Protein 4YBG (pdb70)

Radius of gyration: 17.8 Å; Cα contacts (8 Å, |Δi|>4): 404; chains: 1; bounding box: 47×37×44 Å

Organism: Drosophila melanogaster (NCBI:txid7227)

GO terms:
  GO:0005634 nucleus (C, IDA)
  GO:0045892 negative regulation of DNA-templated transcription (P, IDA)
  GO:0030718 germ-line stem cell population maintenance (P, IMP)
  GO:0007283 spermatogenesis (P, IMP)
  GO:0043186 P granule (C, IDA)
  GO:0005737 cytoplasm (C, IDA)
  GO:0007010 cytoskeleton organization (P, TAS)
  GO:0008298 intracellular mRNA localization (P, TAS)
  GO:0009950 dorsal/ventral axis specification (P, IMP)
  GO:0016325 oocyte microtubule cytoskeleton organization (P, IMP)
  GO:0141006 transposable element silencing by piRNA-mediated heterochromatin formation (P, IMP)
  GO:0051663 oocyte nucleus localization involved in oocyte dorsal/ventral axis specification (P, IMP)
  GO:0046843 dorsal appendage formation (P, IMP)
  GO:0048477 oogenesis (P, IMP)
  GO:0048600 oocyte fate commitment (P, IMP)
  GO:0007314 oocyte anterior/posterior axis specification (P, IMP)
  GO:0007317 regulation of pole plasm oskar mRNA localization (P, IMP)
  GO:0000122 negative regulation of transcription by RNA polymerase II (P, IMP)
  GO:0008104 intracellular protein localization (P, IMP)
  GO:0008298 intracellular mRNA localization (P, IMP)

Structure (mmCIF, N/CA/C/O backbone):
data_4YBG
#
_entry.id   4YBG
#
_cell.length_a   71.892
_cell.length_b   71.892
_cell.length_c   88.389
_cell.angle_alpha   90.00
_cell.angle_beta   90.00
_cell.angle_gamma   90.00
#
_symmetry.space_group_name_H-M   'P 43 21 2'
#
loop_
_entity.id
_entity.type
_entity.pdbx_description
1 polymer 'Protein maelstrom'
2 non-polymer 'ZINC ION'
3 non-polymer 'ACETATE ION'
4 non-polymer 1,2-ETHANEDIOL
5 water water
#
loop_
_atom_site.group_PDB
_atom_site.id
_atom_site.type_symbol
_atom_site.label_atom_id
_atom_site.label_alt_id
_atom_site.label_comp_id
_atom_site.label_asym_id
_atom_site.label_entity_id
_atom_site.label_seq_id
_atom_site.pdbx_PDB_ins_code
_atom_site.Cartn_x
_atom_site.Cartn_y
_atom_site.Cartn_z
_atom_site.occupancy
_atom_site.B_iso_or_equiv
_atom_site.auth_seq_id
_atom_site.auth_comp_id
_atom_site.auth_asym_id
_atom_site.auth_atom_id
_atom_site.pdbx_PDB_model_num
ATOM 1 N N . SER A 1 6 ? 26.227 40.115 20.039 1.00 44.00 84 SER A N 1
ATOM 2 C CA . SER A 1 6 ? 25.517 40.725 21.158 1.00 43.30 84 SER A CA 1
ATOM 3 C C . SER A 1 6 ? 24.238 39.942 21.395 1.00 40.95 84 SER A C 1
ATOM 4 O O . SER A 1 6 ? 23.839 39.128 20.552 1.00 34.69 84 SER A O 1
ATOM 7 N N . LEU A 1 7 ? 23.594 40.181 22.532 1.00 44.11 85 LEU A N 1
ATOM 8 C CA . LEU A 1 7 ? 22.313 39.523 22.805 1.00 42.43 85 LEU A CA 1
ATOM 9 C C . LEU A 1 7 ? 21.223 40.067 21.887 1.00 37.77 85 LEU A C 1
ATOM 10 O O . LEU A 1 7 ? 20.391 39.309 21.400 1.00 34.87 85 LEU A O 1
ATOM 15 N N . MET A 1 8 ? 21.225 41.373 21.628 1.00 40.42 86 MET A N 1
ATOM 16 C CA . MET A 1 8 ? 20.256 41.932 20.694 1.00 39.76 86 MET A CA 1
ATOM 17 C C . MET A 1 8 ? 20.369 41.279 19.326 1.00 36.70 86 MET A C 1
ATOM 18 O O . MET A 1 8 ? 19.376 40.959 18.672 1.00 33.98 86 MET A O 1
ATOM 23 N N . ASP A 1 9 ? 21.610 41.092 18.910 1.00 37.32 87 ASP A N 1
ATOM 24 C CA . ASP A 1 9 ? 21.943 40.480 17.636 1.00 37.23 87 ASP A CA 1
ATOM 25 C C . ASP A 1 9 ? 21.455 39.021 17.596 1.00 30.45 87 ASP A C 1
ATOM 26 O O . ASP A 1 9 ? 20.777 38.595 16.632 1.00 27.82 87 ASP A O 1
ATOM 31 N N . MET A 1 10 ? 21.792 38.274 18.650 1.00 25.51 88 MET A N 1
ATOM 32 C CA . MET A 1 10 ? 21.299 36.894 18.808 1.00 22.77 88 MET A CA 1
ATOM 33 C C . MET A 1 10 ? 19.799 36.838 18.652 1.00 23.09 88 MET A C 1
ATOM 34 O O . MET A 1 10 ? 19.264 36.009 17.916 1.00 21.20 88 MET A O 1
ATOM 39 N N . LYS A 1 11 ? 19.110 37.735 19.351 1.00 24.34 89 LYS A N 1
ATOM 40 C CA . LYS A 1 11 ? 17.650 37.728 19.286 1.00 24.32 89 LYS A CA 1
ATOM 41 C C . LYS A 1 11 ? 17.110 37.976 17.874 1.00 27.18 89 LYS A C 1
ATOM 42 O O . LYS A 1 11 ? 16.208 37.259 17.408 1.00 23.74 89 LYS A O 1
ATOM 48 N N . ARG A 1 12 ? 17.639 38.990 17.190 1.00 28.02 90 ARG A N 1
ATOM 49 C CA . ARG A 1 12 ? 17.233 39.273 15.827 1.00 29.15 90 ARG A CA 1
ATOM 50 C C . ARG A 1 12 ? 17.543 38.074 14.903 1.00 25.72 90 ARG A C 1
ATOM 51 O O . ARG A 1 12 ? 16.835 37.805 13.953 1.00 27.99 90 ARG A O 1
ATOM 59 N N . THR A 1 13 ? 18.624 37.361 15.196 1.00 24.43 91 THR A N 1
ATOM 60 C CA . THR A 1 13 ? 19.043 36.229 14.362 1.00 23.68 91 THR A CA 1
ATOM 61 C C . THR A 1 13 ? 18.094 35.062 14.534 1.00 22.78 91 THR A C 1
ATOM 62 O O . THR A 1 13 ? 17.765 34.393 13.557 1.00 25.07 91 THR A O 1
ATOM 66 N N . ILE A 1 14 ? 17.668 34.824 15.772 1.00 20.40 92 ILE A N 1
ATOM 67 C CA . ILE A 1 14 ? 16.697 33.762 16.044 1.00 20.44 92 ILE A CA 1
ATOM 68 C C . ILE A 1 14 ? 15.396 34.089 15.310 1.00 25.42 92 ILE A C 1
ATOM 69 O O . ILE A 1 14 ? 14.780 33.202 14.680 1.00 24.83 92 ILE A O 1
ATOM 74 N N . GLU A 1 15 ? 14.969 35.351 15.366 1.00 22.00 93 GLU A N 1
ATOM 75 C CA . GLU A 1 15 ? 13.709 35.72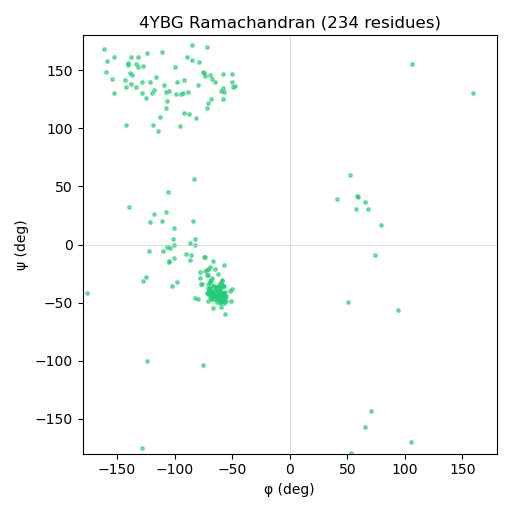4 14.725 1.00 23.40 93 GLU A CA 1
ATOM 76 C C . GLU A 1 15 ? 13.814 35.477 13.230 1.00 27.18 93 GLU A C 1
ATOM 77 O O . GLU A 1 15 ? 12.861 35.005 12.609 1.00 28.14 93 GLU A O 1
ATOM 83 N N . ARG A 1 16 ? 14.967 35.806 12.650 1.00 24.92 94 ARG A N 1
ATOM 84 C CA . ARG A 1 16 ? 15.166 35.660 11.208 1.00 26.70 94 ARG A CA 1
ATOM 85 C C . ARG A 1 16 ? 15.195 34.165 10.795 1.00 27.20 94 ARG A C 1
ATOM 86 O O . ARG A 1 16 ? 14.642 33.787 9.761 1.00 29.13 94 ARG A O 1
ATOM 94 N N . LEU A 1 17 ? 15.836 33.337 11.613 1.00 25.64 95 LEU A N 1
ATOM 95 C CA . LEU A 1 17 ? 15.874 31.881 11.393 1.00 26.11 95 LEU A CA 1
ATOM 96 C C . LEU A 1 17 ? 14.465 31.294 11.324 1.00 27.16 95 LEU A C 1
ATOM 97 O O . LEU A 1 17 ? 14.138 30.507 10.419 1.00 28.16 95 LEU A O 1
ATOM 102 N N . VAL A 1 18 ? 13.634 31.656 12.293 1.00 23.73 96 VAL A N 1
ATOM 103 C CA . VAL A 1 18 ? 12.306 31.094 12.357 1.00 22.70 96 VAL A CA 1
ATOM 104 C C . VAL A 1 18 ? 11.480 31.615 11.165 1.00 26.32 96 VAL A C 1
ATOM 105 O O . VAL A 1 18 ? 10.725 30.855 10.531 1.00 28.00 96 VAL A O 1
ATOM 109 N N . LEU A 1 19 ? 11.635 32.892 10.842 1.00 26.68 97 LEU A N 1
ATOM 110 C CA . LEU A 1 19 ? 10.848 33.494 9.763 1.00 33.01 97 LEU A CA 1
ATOM 111 C C . LEU A 1 19 ? 11.264 32.946 8.398 1.00 35.16 97 LEU A C 1
ATOM 112 O O . LEU A 1 19 ? 10.440 32.833 7.479 1.00 37.61 97 LEU A O 1
ATOM 117 N N . ASN A 1 20 ? 12.534 32.600 8.253 1.00 34.89 98 ASN A N 1
ATOM 118 C CA . ASN A 1 20 ? 13.000 31.965 7.024 1.00 37.37 98 ASN A CA 1
ATOM 119 C C . ASN A 1 20 ? 12.201 30.680 6.813 1.00 35.24 98 ASN A C 1
ATOM 120 O O . ASN A 1 20 ? 11.700 30.405 5.721 1.00 35.68 98 ASN A O 1
ATOM 125 N N . ALA A 1 21 ? 12.070 29.915 7.884 1.00 32.96 99 ALA A N 1
ATOM 126 C CA . ALA A 1 21 ? 11.387 28.633 7.812 1.00 32.17 99 ALA A CA 1
ATOM 127 C C . ALA A 1 21 ? 9.910 28.813 7.466 1.00 31.94 99 ALA A C 1
ATOM 128 O O . ALA A 1 21 ? 9.370 28.109 6.599 1.00 32.86 99 ALA A O 1
ATOM 130 N N . LYS A 1 22 ? 9.264 29.770 8.131 1.00 31.23 100 LYS A N 1
ATOM 131 C CA . LYS A 1 22 ? 7.844 30.024 7.928 1.00 33.59 100 LYS A CA 1
ATOM 132 C C . LYS A 1 22 ? 7.559 30.421 6.485 1.00 33.85 100 LYS A C 1
ATOM 133 O O . LYS A 1 22 ? 6.578 29.992 5.898 1.00 33.52 100 LYS A O 1
ATOM 139 N N . MET A 1 23 ? 8.440 31.236 5.923 1.00 35.36 101 MET A N 1
ATOM 140 C CA . MET A 1 23 ? 8.255 31.763 4.584 1.00 36.35 101 MET A CA 1
ATOM 141 C C . MET A 1 23 ? 8.459 30.707 3.499 1.00 36.69 101 MET A C 1
ATOM 142 O O . MET A 1 23 ? 7.886 30.797 2.400 1.00 38.78 101 MET A O 1
ATOM 147 N N . SER A 1 24 ? 9.255 29.697 3.833 1.00 38.62 102 SER A N 1
ATOM 148 C CA . SER A 1 24 ? 9.472 28.563 2.948 1.00 43.20 102 SER A CA 1
ATOM 149 C C . SER A 1 24 ? 8.393 27.500 3.146 1.00 41.69 102 SER A C 1
ATOM 150 O O . SER A 1 24 ? 8.429 26.462 2.495 1.00 41.56 102 SER A O 1
ATOM 153 N N . HIS A 1 25 ? 7.447 27.777 4.046 1.00 40.02 103 HIS A N 1
ATOM 154 C CA . HIS A 1 25 ? 6.354 26.852 4.398 1.00 41.72 103 HIS A CA 1
ATOM 155 C C . HIS A 1 25 ? 6.888 25.542 4.923 1.00 45.21 103 HIS A C 1
ATOM 156 O O . HIS A 1 25 ? 6.377 24.461 4.594 1.00 49.33 103 HIS A O 1
ATOM 163 N N . ASP A 1 26 ? 7.923 25.647 5.738 1.00 44.33 104 ASP A N 1
ATOM 164 C CA . ASP A 1 26 ? 8.555 24.465 6.286 1.00 45.88 104 ASP A CA 1
ATOM 165 C C . ASP A 1 26 ? 8.936 24.675 7.747 1.00 40.77 104 ASP A C 1
ATOM 166 O O . ASP A 1 26 ? 9.928 24.122 8.210 1.00 39.35 104 ASP A O 1
ATOM 171 N N . LEU A 1 27 ? 8.137 25.465 8.461 1.00 37.19 105 LEU A N 1
ATOM 172 C CA . LEU A 1 27 ? 8.357 25.710 9.884 1.00 34.07 105 LEU A CA 1
ATOM 173 C C . LEU A 1 27 ? 8.390 24.415 10.689 1.00 31.28 105 LEU A C 1
ATOM 174 O O . LEU A 1 27 ? 9.208 24.268 11.611 1.00 30.14 105 LEU A O 1
ATOM 179 N N . GLU A 1 28 ? 7.496 23.478 10.370 1.00 32.02 106 GLU A N 1
ATOM 180 C CA . GLU A 1 28 ? 7.474 22.240 11.149 1.00 32.66 106 GLU A CA 1
ATOM 181 C C . GLU A 1 28 ? 8.721 21.388 10.901 1.00 31.47 106 GLU A C 1
ATOM 182 O O . GLU A 1 28 ? 9.060 20.512 11.718 1.00 29.82 106 GLU A O 1
ATOM 188 N N . ASN A 1 29 ? 9.421 21.641 9.795 1.00 31.92 107 ASN A N 1
ATOM 189 C CA . ASN A 1 29 ? 10.632 20.875 9.537 1.00 33.12 107 ASN A CA 1
ATOM 190 C C . ASN A 1 29 ? 11.933 21.586 9.882 1.00 30.80 107 ASN A C 1
ATOM 191 O O . ASN A 1 29 ? 13.009 21.005 9.732 1.00 31.39 107 ASN A O 1
ATOM 196 N N . ALA A 1 30 ? 11.844 22.815 10.375 1.00 28.55 108 ALA A N 1
ATOM 197 C CA . ALA A 1 30 ? 13.039 23.502 10.848 1.00 27.77 108 ALA A CA 1
ATOM 198 C C . ALA A 1 30 ? 13.688 22.706 11.973 1.00 25.31 108 ALA A C 1
ATOM 199 O O . ALA A 1 30 ? 13.024 22.267 12.917 1.00 25.13 108 ALA A O 1
ATOM 201 N N . LYS A 1 31 ? 14.996 22.512 11.878 1.00 25.50 109 LYS A N 1
ATOM 202 C CA . LYS A 1 31 ? 15.675 21.680 12.848 1.00 25.25 109 LYS A CA 1
ATOM 203 C C . LYS A 1 31 ? 16.545 22.547 13.748 1.00 22.27 109 LYS A C 1
ATOM 204 O O . LYS A 1 31 ? 17.211 23.497 13.295 1.00 25.18 109 LYS A O 1
ATOM 210 N N . PHE A 1 32 ? 16.496 22.243 15.031 1.00 18.41 110 PHE A N 1
ATOM 211 C CA . PHE A 1 32 ? 17.204 23.030 16.023 1.00 19.13 110 PHE A CA 1
ATOM 212 C C . PHE A 1 32 ? 18.013 22.078 16.846 1.00 20.27 110 PHE A C 1
ATOM 213 O O . PHE A 1 32 ? 17.562 20.969 17.173 1.00 20.89 110 PHE A O 1
ATOM 221 N N . VAL A 1 33 ? 19.226 22.491 17.172 1.00 16.90 111 VAL A N 1
ATOM 222 C CA . VAL A 1 33 ? 20.040 21.651 18.049 1.00 16.07 111 VAL A CA 1
ATOM 223 C C . VAL A 1 33 ? 20.113 22.261 19.435 1.00 16.59 111 VAL A C 1
ATOM 224 O O . VAL A 1 33 ? 20.523 23.402 19.589 1.00 17.87 111 VAL A O 1
ATOM 228 N N . PHE A 1 34 ? 19.710 21.473 20.434 1.00 14.73 112 PHE A N 1
ATOM 229 C CA . PHE A 1 34 ? 19.702 21.862 21.863 1.00 14.45 112 PHE A CA 1
ATOM 230 C C . PHE A 1 34 ? 20.971 21.281 22.458 1.00 17.18 112 PHE A C 1
ATOM 231 O O . PHE A 1 34 ? 21.291 20.141 22.137 1.00 17.96 112 PHE A O 1
ATOM 239 N N . VAL A 1 35 ? 21.652 22.020 23.327 1.00 15.40 113 VAL A N 1
ATOM 240 C CA . VAL A 1 35 ? 22.831 21.458 24.009 1.00 14.01 113 VAL A CA 1
ATOM 241 C C . VAL A 1 35 ? 22.735 21.733 25.504 1.00 14.81 113 VAL A C 1
ATOM 242 O O . VAL A 1 35 ? 22.116 22.703 25.975 1.00 15.91 113 VAL A O 1
ATOM 246 N N . ALA A 1 36 ? 23.371 20.856 26.286 1.00 14.98 114 ALA A N 1
ATOM 247 C CA . ALA A 1 36 ? 23.432 21.032 27.749 1.00 14.61 114 ALA A CA 1
ATOM 248 C C . ALA A 1 36 ? 24.801 20.582 28.209 1.00 14.94 114 ALA A C 1
ATOM 249 O O . ALA A 1 36 ? 25.290 19.571 27.721 1.00 15.77 114 ALA A O 1
ATOM 251 N N . PHE A 1 37 ? 25.443 21.356 29.092 1.00 14.84 115 PHE A N 1
ATOM 252 C CA . PHE A 1 37 ? 26.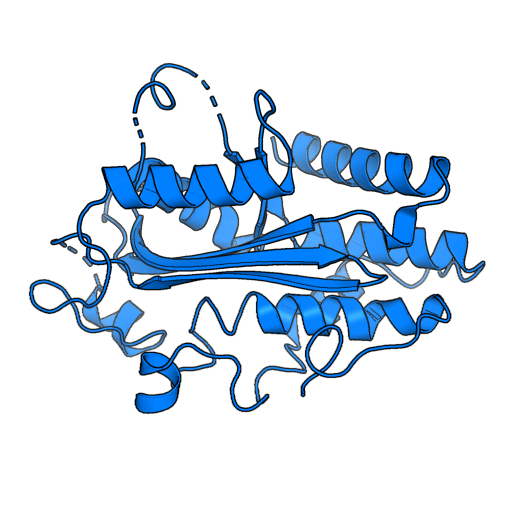665 20.934 29.801 1.00 14.28 115 PHE A CA 1
ATOM 253 C C . PHE A 1 37 ? 26.388 20.858 31.279 1.00 16.11 115 PHE A C 1
ATOM 254 O O . PHE A 1 37 ? 25.602 21.649 31.830 1.00 15.87 115 PHE A O 1
ATOM 262 N N . ASN A 1 38 ? 27.023 19.867 31.925 1.00 14.11 116 ASN A N 1
ATOM 263 C CA . ASN A 1 38 ? 27.275 19.952 33.362 1.00 13.38 116 ASN A CA 1
ATOM 264 C C . ASN A 1 38 ? 28.702 20.393 33.580 1.00 15.71 116 ASN A C 1
ATOM 265 O O . ASN A 1 38 ? 29.555 20.133 32.724 1.00 16.24 116 ASN A O 1
ATOM 270 N N . TYR A 1 39 ? 28.978 21.055 34.701 1.00 15.92 117 TYR A N 1
ATOM 271 C CA . TYR A 1 39 ? 30.374 21.404 35.011 1.00 17.02 117 TYR A CA 1
ATOM 272 C C . TYR A 1 39 ? 30.714 20.917 36.419 1.00 19.59 117 TYR A C 1
ATOM 273 O O . TYR A 1 39 ? 29.819 20.751 37.261 1.00 19.21 117 TYR A O 1
ATOM 282 N N . PHE A 1 40 ? 31.999 20.654 36.679 1.00 18.63 118 PHE A N 1
ATOM 283 C CA . PHE A 1 40 ? 32.403 20.266 38.020 1.00 20.23 118 PHE A CA 1
ATOM 284 C C . PHE A 1 40 ? 32.586 21.471 38.926 1.00 23.10 118 PHE A C 1
ATOM 285 O O . PHE A 1 40 ? 32.161 21.481 40.081 1.00 25.56 118 PHE A O 1
ATOM 293 N N . THR A 1 41 ? 33.267 22.474 38.399 1.00 22.03 119 THR A N 1
ATOM 294 C CA . THR A 1 41 ? 33.538 23.661 39.189 1.00 24.02 119 THR A CA 1
ATOM 295 C C . THR A 1 41 ? 33.888 24.785 38.233 1.00 24.49 119 THR A C 1
ATOM 296 O O . THR A 1 41 ? 34.039 24.570 37.027 1.00 23.90 119 THR A O 1
ATOM 300 N N . LYS A 1 42 ? 33.930 25.990 38.765 1.00 31.90 120 LYS A N 1
ATOM 301 C CA . LYS A 1 42 ? 34.276 27.170 37.999 1.00 37.47 120 LYS A CA 1
ATOM 302 C C . LYS A 1 42 ? 35.518 27.775 38.630 1.00 41.48 120 LYS A C 1
ATOM 303 O O . LYS A 1 42 ? 35.561 27.931 39.842 1.00 43.35 120 LYS A O 1
ATOM 309 N N . ALA A 1 43 ? 36.540 28.084 37.830 1.00 43.84 121 ALA A N 1
ATOM 310 C CA . ALA A 1 43 ? 37.705 28.828 38.323 1.00 47.07 121 ALA A CA 1
ATOM 311 C C . ALA A 1 43 ? 37.267 30.096 39.072 1.00 50.81 121 ALA A C 1
ATOM 312 O O . ALA A 1 43 ? 36.323 30.781 38.672 1.00 50.50 121 ALA A O 1
ATOM 314 N N . LEU A 1 44 ? 37.952 30.394 40.171 1.00 53.94 122 LEU A N 1
ATOM 315 C CA . LEU A 1 44 ? 37.541 31.472 41.061 1.00 58.12 122 LEU A CA 1
ATOM 316 C C . LEU A 1 44 ? 37.558 32.837 40.371 1.00 61.48 122 LEU A C 1
ATOM 317 O O . LEU A 1 44 ? 36.596 33.601 40.465 1.00 62.12 122 LEU A O 1
ATOM 319 N N . THR A 1 45 ? 38.644 33.118 39.655 1.00 63.95 123 THR A N 1
ATOM 320 C CA . THR A 1 45 ? 38.883 34.451 39.104 1.00 68.67 123 THR A CA 1
ATOM 321 C C . THR A 1 45 ? 38.636 34.573 37.594 1.00 67.33 123 THR A C 1
ATOM 322 O O . THR A 1 45 ? 38.556 35.686 37.069 1.00 69.71 123 THR A O 1
ATOM 326 N N . THR A 1 46 ? 38.523 33.443 36.896 1.00 61.94 124 THR A N 1
ATOM 327 C CA . THR A 1 46 ? 38.429 33.467 35.436 1.00 57.87 124 THR A CA 1
ATOM 328 C C . THR A 1 46 ? 37.173 32.762 34.935 1.00 53.23 124 THR A C 1
ATOM 329 O O . THR A 1 46 ? 36.523 32.023 35.680 1.00 52.63 124 THR A O 1
ATOM 333 N N . ASP A 1 47 ? 36.836 32.992 33.670 1.00 49.40 125 ASP A N 1
ATOM 334 C CA . ASP A 1 47 ? 35.633 32.406 33.085 1.00 47.14 125 ASP A CA 1
ATOM 335 C C . ASP A 1 47 ? 35.866 30.981 32.595 1.00 43.33 125 ASP A C 1
ATOM 336 O O . ASP A 1 47 ? 35.641 30.665 31.411 1.00 42.03 125 ASP A O 1
ATOM 341 N N . VAL A 1 48 ? 36.319 30.123 33.505 1.00 40.81 126 VAL A N 1
ATOM 342 C CA . VAL A 1 48 ? 36.679 28.770 33.136 1.00 35.45 126 VAL A CA 1
ATOM 343 C C . VAL A 1 48 ? 35.790 27.803 33.899 1.00 30.46 126 VAL A C 1
ATOM 344 O O . VAL A 1 48 ? 35.975 27.593 35.095 1.00 30.73 126 VAL A O 1
ATOM 348 N N . TYR A 1 49 ? 34.801 27.262 33.204 1.00 27.97 127 TYR A N 1
ATOM 349 C CA . TYR A 1 49 ? 33.987 26.191 33.745 1.00 25.98 127 TYR A CA 1
ATOM 350 C C . TYR A 1 49 ? 34.596 24.850 33.318 1.00 28.89 127 TYR A C 1
ATOM 351 O O . TYR A 1 49 ? 34.878 24.643 32.126 1.00 33.19 127 TYR A O 1
ATOM 360 N N . VAL A 1 50 ? 34.796 23.937 34.274 1.00 25.32 128 VAL A N 1
ATOM 361 C CA . VAL A 1 50 ? 35.388 22.635 33.970 1.00 24.99 128 VAL A CA 1
ATOM 362 C C . VAL A 1 50 ? 34.284 21.630 33.664 1.00 20.85 128 VAL A C 1
ATOM 363 O O . VAL A 1 50 ? 33.491 21.323 34.554 1.00 22.60 128 VAL A O 1
ATOM 367 N N . PRO A 1 51 ? 34.193 21.149 32.408 1.00 19.33 129 PRO A N 1
ATOM 368 C CA . PRO A 1 51 ? 33.074 20.303 31.971 1.00 19.28 129 PRO A CA 1
ATOM 369 C C . PRO A 1 51 ? 33.053 18.907 32.580 1.00 20.18 129 PRO A C 1
ATOM 370 O O . PRO A 1 51 ? 34.085 18.280 32.801 1.00 21.49 129 PRO A O 1
ATOM 374 N N . ALA A 1 52 ? 31.832 18.422 32.809 1.00 17.55 130 ALA A N 1
ATOM 375 C CA . ALA A 1 52 ? 31.568 17.121 33.426 1.00 16.43 130 ALA A CA 1
ATOM 376 C C . ALA A 1 52 ? 30.672 16.216 32.602 1.00 16.27 130 ALA A C 1
ATOM 377 O O . ALA A 1 52 ? 30.703 14.990 32.748 1.00 18.86 130 ALA A O 1
ATOM 379 N N . GLU A 1 53 ? 29.798 16.811 31.788 1.00 16.22 131 GLU A N 1
ATOM 380 C CA . GLU A 1 53 ? 28.827 16.027 31.037 1.00 15.03 131 GLU A CA 1
ATOM 381 C C . GLU A 1 53 ? 28.336 16.862 29.878 1.00 15.02 131 GLU A C 1
ATOM 382 O O . GLU A 1 53 ? 28.275 18.081 30.029 1.00 15.99 131 GLU A O 1
ATOM 388 N N . PHE A 1 54 ? 27.994 16.232 28.757 1.00 14.95 132 PHE A N 1
ATOM 389 C CA . PHE A 1 54 ? 27.458 17.002 27.623 1.00 15.21 132 PHE A CA 1
ATOM 390 C C . PHE A 1 54 ? 26.377 16.205 26.929 1.00 15.71 132 PHE A C 1
ATOM 391 O O . PHE A 1 54 ? 26.521 14.992 26.747 1.00 16.73 132 PHE A O 1
ATOM 399 N N . ALA A 1 55 ? 25.310 16.875 26.493 1.00 13.93 133 ALA A N 1
ATOM 400 C CA . ALA A 1 55 ? 24.414 16.219 25.545 1.00 14.62 133 ALA A CA 1
ATOM 401 C C . ALA A 1 55 ? 23.968 17.218 24.535 1.00 15.20 133 ALA A C 1
ATOM 402 O O . ALA A 1 55 ? 23.956 18.422 24.810 1.00 15.94 133 ALA A O 1
ATOM 404 N N . ALA A 1 56 ? 23.575 16.707 23.376 1.00 15.36 134 ALA A N 1
ATOM 405 C CA . ALA A 1 56 ? 22.967 17.517 22.297 1.00 16.10 134 ALA A CA 1
ATOM 406 C C . ALA A 1 56 ? 21.830 16.737 21.712 1.00 18.67 134 ALA A C 1
ATOM 407 O O . ALA A 1 56 ? 21.863 15.514 21.697 1.00 18.99 134 ALA A O 1
ATOM 409 N N . CYS A 1 57 ? 20.792 17.415 21.248 1.00 16.58 135 CYS A N 1
ATOM 410 C CA . CYS A 1 57 ? 19.828 16.685 20.422 1.00 17.67 135 CYS A CA 1
ATOM 411 C C . CYS A 1 57 ? 19.373 17.567 19.277 1.00 19.19 135 CYS A C 1
ATOM 412 O O . CYS A 1 57 ? 19.392 18.815 19.378 1.00 19.11 135 CYS A O 1
ATOM 415 N N . GLU A 1 58 ? 18.946 16.930 18.193 1.00 17.89 136 GLU A N 1
ATOM 416 C CA . GLU A 1 58 ? 18.379 17.662 17.071 1.00 17.98 136 GLU A CA 1
ATOM 417 C C . GLU A 1 58 ? 16.877 17.460 17.089 1.00 19.64 136 GLU A C 1
ATOM 418 O O . GLU A 1 58 ? 16.412 16.339 17.207 1.00 21.60 136 GLU A O 1
ATOM 424 N N . TYR A 1 59 ? 16.147 18.560 16.958 1.00 18.94 137 TYR A N 1
ATOM 425 C CA . TYR A 1 59 ? 14.697 18.599 17.173 1.00 18.22 137 TYR A CA 1
ATOM 426 C C . TYR A 1 59 ? 13.993 19.349 16.046 1.00 18.64 137 TYR A C 1
ATOM 427 O O . TYR A 1 59 ? 14.420 20.415 15.599 1.00 22.29 137 TYR A O 1
ATOM 436 N N . SER A 1 60 ? 12.887 18.772 15.581 1.00 17.05 138 SER A N 1
ATOM 437 C CA . SER A 1 60 ? 11.955 19.547 14.782 1.00 19.42 138 SER A CA 1
ATOM 438 C C . SER A 1 60 ? 10.531 19.289 15.297 1.00 22.35 138 SER A C 1
ATOM 439 O O . SER A 1 60 ? 10.248 18.262 15.928 1.00 23.43 138 SER A O 1
ATOM 442 N N . LEU A 1 61 ? 9.641 20.243 15.067 1.00 21.66 139 LEU A N 1
ATOM 443 C CA . LEU A 1 61 ? 8.233 20.059 15.456 1.00 21.18 139 LEU A CA 1
ATOM 444 C C . LEU A 1 61 ? 7.641 18.810 14.776 1.00 24.83 139 LEU A C 1
ATOM 445 O O . LEU A 1 61 ? 6.896 18.067 15.399 1.00 24.33 139 LEU A O 1
ATOM 450 N N . LYS A 1 62 ? 7.957 18.601 13.501 1.00 26.44 140 LYS A N 1
ATOM 451 C CA . LYS A 1 62 ? 7.377 17.469 12.782 1.00 28.51 140 LYS A CA 1
ATOM 452 C C . LYS A 1 62 ? 7.878 16.111 13.249 1.00 28.58 140 LYS A C 1
ATOM 453 O O . LYS A 1 62 ? 7.091 15.165 13.406 1.00 28.78 140 LYS A O 1
ATOM 459 N N . GLU A 1 63 ? 9.191 15.993 13.438 1.00 26.90 141 GLU A N 1
ATOM 460 C CA . GLU A 1 63 ? 9.787 14.703 13.766 1.00 28.77 141 GLU A CA 1
ATOM 461 C C . GLU A 1 63 ? 10.092 14.526 15.246 1.00 27.97 141 GLU A C 1
ATOM 462 O O . GLU A 1 63 ? 10.427 13.419 15.686 1.00 29.96 141 GLU A O 1
ATOM 468 N N . GLY A 1 64 ? 10.027 15.601 16.024 1.00 24.70 142 GLY A N 1
ATOM 469 C CA . GLY A 1 64 ? 10.425 15.513 17.422 1.00 22.48 142 GLY A CA 1
ATOM 470 C C . GLY A 1 64 ? 11.938 15.352 17.525 1.00 21.07 142 GLY A C 1
ATOM 471 O O . GLY A 1 64 ? 12.676 15.893 16.703 1.00 21.47 142 GLY A O 1
ATOM 472 N N . ILE A 1 65 ? 12.400 14.558 18.486 1.00 20.81 143 ILE A N 1
ATOM 473 C CA . ILE A 1 65 ? 13.829 14.281 18.620 1.00 19.90 143 ILE A CA 1
ATOM 474 C C . ILE A 1 65 ? 14.285 13.388 17.465 1.00 23.12 143 ILE A C 1
ATOM 475 O O . ILE A 1 65 ? 13.757 12.286 17.289 1.00 24.65 143 ILE A O 1
ATOM 480 N N . ARG A 1 66 ? 15.254 13.857 16.681 1.00 21.91 144 ARG A N 1
ATOM 481 C CA . ARG A 1 66 ? 15.769 13.108 15.532 1.00 23.37 144 ARG A CA 1
ATOM 482 C C . ARG A 1 66 ? 17.052 12.359 15.887 1.00 23.01 144 ARG A C 1
ATOM 483 O O . ARG A 1 66 ? 17.337 11.325 15.342 1.00 23.98 144 ARG A O 1
ATOM 491 N N . SER A 1 67 ? 17.844 12.929 16.781 1.00 22.24 145 SER A N 1
ATOM 492 C CA . SER A 1 67 ? 19.074 12.252 17.219 1.00 22.32 145 SER A CA 1
ATOM 493 C C . SER A 1 67 ? 19.496 12.815 18.562 1.00 19.93 145 SER A C 1
ATOM 494 O O . SER A 1 67 ? 19.086 13.915 18.941 1.00 20.93 145 SER A O 1
ATOM 497 N N . ILE A 1 68 ? 20.294 12.039 19.301 1.00 20.09 146 ILE A N 1
ATOM 498 C CA . ILE A 1 68 ? 20.867 12.530 20.571 1.00 21.12 146 ILE A CA 1
ATOM 499 C C . ILE A 1 68 ? 22.313 12.110 20.662 1.00 21.08 146 ILE A C 1
ATOM 500 O O . ILE A 1 68 ? 22.667 10.988 20.329 1.00 25.47 146 ILE A O 1
ATOM 505 N N . TYR A 1 69 ? 23.146 13.040 21.128 1.00 18.86 147 TYR A N 1
ATOM 506 C CA . TYR A 1 69 ? 24.548 12.778 21.403 1.00 19.60 147 TYR A CA 1
ATOM 507 C C . TYR A 1 69 ? 24.751 13.003 22.901 1.00 20.11 147 TYR A C 1
ATOM 508 O O . TYR A 1 69 ? 24.269 13.993 23.463 1.00 20.86 147 TYR A O 1
ATOM 517 N N . SER A 1 70 ? 25.431 12.074 23.572 1.00 20.16 148 SER A N 1
ATOM 518 C CA . SER A 1 70 ? 25.512 12.149 25.022 1.00 18.88 148 SER A CA 1
ATOM 519 C C . SER A 1 70 ? 26.781 11.490 25.546 1.00 19.10 148 SER A C 1
ATOM 520 O O . SER A 1 70 ? 27.094 10.361 25.164 1.00 22.58 148 SER A O 1
ATOM 523 N N . THR A 1 71 ? 27.506 12.196 26.414 1.00 18.33 149 THR A N 1
ATOM 524 C CA . THR A 1 71 ? 28.751 11.653 26.983 1.00 17.97 149 THR A CA 1
ATOM 525 C C . THR A 1 71 ? 29.079 12.273 28.342 1.00 18.04 149 THR A C 1
ATOM 526 O O . THR A 1 71 ? 28.814 13.433 28.574 1.00 20.16 149 THR A O 1
ATOM 530 N N . MET A 1 72 ? 29.609 11.465 29.253 1.00 20.46 150 MET A N 1
ATOM 531 C CA . MET A 1 72 ? 30.261 12.028 30.435 1.00 20.81 150 MET A CA 1
ATOM 532 C C . MET A 1 72 ? 31.655 12.502 30.016 1.00 19.78 150 MET A C 1
ATOM 533 O O . MET A 1 72 ? 32.236 12.047 28.990 1.00 21.42 150 MET A O 1
ATOM 538 N N . ILE A 1 73 ? 32.200 13.434 30.792 1.00 18.33 151 ILE A N 1
ATOM 539 C CA . ILE A 1 73 ? 33.465 14.062 30.442 1.00 18.61 151 ILE A CA 1
ATOM 540 C C . ILE A 1 73 ? 34.406 13.972 31.632 1.00 20.31 151 ILE A C 1
ATOM 541 O O . ILE A 1 73 ? 34.056 14.349 32.746 1.00 20.48 151 ILE A O 1
ATOM 546 N N . ASP A 1 74 ? 35.629 13.507 31.379 1.00 20.07 152 ASP A N 1
ATOM 547 C CA . ASP A 1 74 ? 36.646 13.410 32.414 1.00 22.29 152 ASP A CA 1
ATOM 548 C C . ASP A 1 74 ? 37.786 14.383 32.088 1.00 23.94 152 ASP A C 1
ATOM 549 O O . ASP A 1 74 ? 38.678 14.049 31.312 1.00 25.44 152 ASP A O 1
ATOM 554 N N . PRO A 1 75 ? 37.777 15.577 32.702 1.00 22.89 153 PRO A N 1
ATOM 555 C CA . PRO A 1 75 ? 38.774 16.609 32.417 1.00 26.68 153 PRO A CA 1
ATOM 556 C C . PRO A 1 75 ? 40.096 16.429 33.165 1.00 31.44 153 PRO A C 1
ATOM 557 O O . PRO A 1 75 ? 40.984 17.255 32.979 1.00 33.34 153 PRO A O 1
ATOM 561 N N . GLY A 1 76 ? 40.211 15.392 33.990 1.00 32.30 154 GLY A N 1
ATOM 562 C CA . GLY A 1 76 ? 41.397 15.187 34.802 1.00 36.30 154 GLY A CA 1
ATOM 563 C C . GLY A 1 76 ? 41.523 16.127 35.992 1.00 41.15 154 GLY A C 1
ATOM 564 O O . GLY A 1 76 ? 42.397 15.914 36.836 1.00 48.69 154 GLY A O 1
ATOM 565 N N . GLN A 1 77 ? 40.672 17.150 36.095 1.00 40.62 155 GLN A N 1
ATOM 566 C CA . GLN A 1 77 ? 40.923 18.253 37.051 1.00 46.65 155 GLN A CA 1
ATOM 567 C C . GLN A 1 77 ? 42.311 18.833 36.860 1.00 49.36 155 GLN A C 1
ATOM 568 O O . GLN A 1 77 ? 43.222 18.508 37.619 1.00 51.23 155 GLN A O 1
ATOM 570 N N . ASP A 1 85 ? 33.947 24.020 46.752 1.00 59.04 163 ASP A N 1
ATOM 571 C CA . ASP A 1 85 ? 33.068 24.467 45.671 1.00 54.69 163 ASP A CA 1
ATOM 572 C C . ASP A 1 85 ? 32.746 23.351 44.696 1.00 49.08 163 ASP A C 1
ATOM 573 O O . ASP A 1 85 ? 31.580 23.135 44.353 1.00 45.73 163 ASP A O 1
ATOM 575 N N . ALA A 1 86 ? 33.776 22.651 44.233 1.00 47.50 164 ALA A N 1
ATOM 576 C CA . ALA A 1 86 ? 33.586 21.571 43.275 1.00 47.04 164 ALA A CA 1
ATOM 577 C C . ALA A 1 86 ? 32.651 20.542 43.884 1.00 46.46 164 ALA A C 1
ATOM 578 O O . ALA A 1 86 ? 31.699 20.071 43.233 1.00 43.38 164 ALA A O 1
ATOM 580 N N . LEU A 1 87 ? 32.896 20.243 45.157 1.00 48.22 165 LEU A N 1
ATOM 581 C CA . LEU A 1 87 ? 32.108 19.257 45.866 1.00 48.62 165 LEU A CA 1
ATOM 582 C C . LEU A 1 87 ? 30.660 19.721 46.051 1.00 47.12 165 LEU A C 1
ATOM 583 O O . LEU A 1 87 ? 29.743 18.937 45.827 1.00 47.14 165 LEU A O 1
ATOM 588 N N . LEU A 1 88 ? 30.458 20.981 46.437 1.00 45.91 166 LEU A N 1
ATOM 589 C CA . LEU A 1 88 ? 29.113 21.500 46.734 1.00 43.25 166 LEU A CA 1
ATOM 590 C C . LEU A 1 88 ? 28.217 21.559 45.487 1.00 36.73 166 LEU A C 1
ATOM 591 O O . LEU A 1 88 ? 27.106 21.014 45.453 1.00 29.89 166 LEU A O 1
ATOM 596 N N . HIS A 1 89 ? 28.690 22.230 44.450 1.00 32.72 167 HIS A N 1
ATOM 597 C CA . HIS A 1 89 ? 27.917 22.277 43.224 1.00 28.37 167 HIS A CA 1
ATOM 598 C C . HIS A 1 89 ? 27.646 20.882 42.689 1.00 27.03 167 HIS A C 1
ATOM 599 O O . HIS A 1 89 ? 26.511 20.515 42.306 1.00 23.01 167 HIS A O 1
ATOM 606 N N . SER A 1 90 ? 28.700 20.080 42.613 1.00 29.50 168 SER A N 1
ATOM 607 C CA . SER A 1 90 ? 28.531 18.759 42.034 1.00 27.44 168 SER A CA 1
ATOM 608 C C . SER A 1 90 ? 27.657 17.890 42.933 1.00 26.19 168 SER A C 1
ATOM 609 O O . SER A 1 90 ? 26.786 17.210 42.428 1.00 26.34 168 SER A O 1
ATOM 612 N N . SER A 1 91 ? 27.828 17.923 44.254 1.00 28.28 169 SER A N 1
ATOM 613 C CA . SER A 1 91 ? 27.067 17.006 45.105 1.00 29.96 169 SER A CA 1
ATOM 614 C C . SER A 1 91 ? 25.585 17.375 45.163 1.00 29.97 169 SER A C 1
ATOM 615 O O . SER A 1 91 ? 24.735 16.519 45.413 1.00 29.59 169 SER A O 1
ATOM 618 N N . THR A 1 92 ? 25.265 18.647 44.951 1.00 26.36 170 THR A N 1
ATOM 619 C CA . THR A 1 92 ? 23.859 19.054 45.036 1.00 25.57 170 THR A CA 1
ATOM 620 C C . THR A 1 92 ? 23.144 18.948 43.684 1.00 27.96 170 THR A C 1
ATOM 621 O O . THR A 1 92 ? 21.912 19.075 43.634 1.00 27.49 170 THR A O 1
ATOM 625 N N . THR A 1 93 ? 23.872 18.680 42.602 1.00 23.62 171 THR A N 1
ATOM 626 C CA . THR A 1 93 ? 23.220 18.623 41.279 1.00 20.02 171 THR A CA 1
ATOM 627 C C . THR A 1 93 ? 23.461 17.286 40.587 1.00 19.88 171 THR A C 1
ATOM 628 O O . THR A 1 93 ? 22.847 16.288 40.943 1.00 24.43 171 THR A O 1
ATOM 632 N N . HIS A 1 94 ? 24.402 17.240 39.657 1.00 20.07 172 HIS A N 1
ATOM 633 C CA . HIS A 1 94 ? 24.618 15.997 38.915 1.00 18.73 172 HIS A CA 1
ATOM 634 C C . HIS A 1 94 ? 25.270 14.847 39.699 1.00 21.69 172 HIS A C 1
ATOM 635 O O . HIS A 1 94 ? 25.112 13.670 39.355 1.00 20.80 172 HIS A O 1
ATOM 642 N N . ASP A 1 95 ? 25.973 15.199 40.778 1.00 21.55 173 ASP A N 1
ATOM 643 C CA . ASP A 1 95 ? 26.767 14.284 41.620 1.00 23.67 173 ASP A CA 1
ATOM 644 C C . ASP A 1 95 ? 27.575 13.234 40.829 1.00 23.11 173 ASP A C 1
ATOM 645 O O . ASP A 1 95 ? 27.709 12.084 41.259 1.00 25.10 173 ASP A O 1
ATOM 650 N N . LEU A 1 96 ? 28.138 13.657 39.698 1.00 22.97 174 LEU A N 1
ATOM 651 C CA . LEU A 1 96 ? 29.166 12.858 39.024 1.00 22.18 174 LEU A CA 1
ATOM 652 C C . LEU A 1 96 ? 30.423 12.822 39.867 1.00 25.21 174 LEU A C 1
ATOM 653 O O . LEU A 1 96 ? 30.757 13.810 40.519 1.00 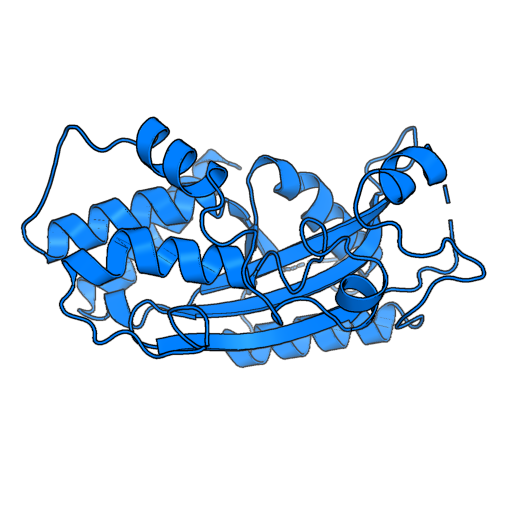26.90 174 LEU A O 1
ATOM 658 N N . PRO A 1 97 ? 31.117 11.665 39.896 1.00 24.86 175 PRO A N 1
ATOM 659 C CA . PRO A 1 97 ? 32.310 11.572 40.737 1.00 27.73 175 PRO A CA 1
ATOM 660 C C . PRO A 1 97 ? 33.393 12.508 40.248 1.00 28.10 175 PRO A C 1
ATOM 661 O O . PRO A 1 97 ? 33.593 12.680 39.042 1.00 26.46 175 PRO A O 1
ATOM 665 N N . LEU A 1 98 ? 34.068 13.137 41.198 1.00 31.95 176 LEU A N 1
ATOM 666 C CA . LEU A 1 98 ? 35.134 14.073 40.885 1.00 36.35 176 LEU A CA 1
ATOM 667 C C . LEU A 1 98 ? 36.409 13.375 40.434 1.00 37.63 176 LEU A C 1
ATOM 668 O O . LEU A 1 98 ? 36.732 12.266 40.887 1.00 38.69 176 LEU A O 1
ATOM 673 N N . PRO A 1 99 ? 37.153 14.038 39.540 1.00 37.05 177 PRO A N 1
ATOM 674 C CA . PRO A 1 99 ? 38.533 13.631 39.257 1.00 40.88 177 PRO A CA 1
ATOM 675 C C . PRO A 1 99 ? 39.293 13.472 40.572 1.00 43.63 177 PRO A C 1
ATOM 676 O O . PRO A 1 99 ? 38.984 14.205 41.512 1.00 46.08 177 PRO A O 1
ATOM 680 N N . PRO A 1 100 ? 40.253 12.535 40.655 1.00 43.18 178 PRO A N 1
ATOM 681 C CA . PRO A 1 100 ? 40.769 11.655 39.603 1.00 42.50 178 PRO A CA 1
ATOM 682 C C . PRO A 1 100 ? 39.948 10.385 39.390 1.00 42.21 178 PRO A C 1
ATOM 683 O O . PRO A 1 100 ? 40.446 9.402 38.828 1.00 43.59 178 PRO A O 1
ATOM 687 N N . ASN A 1 101 ? 38.697 10.406 39.830 1.00 37.82 179 ASN A N 1
ATOM 688 C CA . ASN A 1 101 ? 37.820 9.273 39.647 1.00 36.67 179 ASN A CA 1
ATOM 689 C C . ASN A 1 101 ? 36.605 9.619 38.786 1.00 33.77 179 ASN A C 1
ATOM 690 O O . ASN A 1 101 ? 35.558 8.990 38.911 1.00 35.47 179 ASN A O 1
ATOM 695 N N . ALA A 1 102 ? 36.739 10.610 37.910 1.00 33.02 180 ALA A N 1
ATOM 696 C CA . ALA A 1 102 ? 35.613 10.990 37.050 1.00 28.98 180 ALA A CA 1
ATOM 697 C C . ALA A 1 102 ? 35.389 10.000 35.925 1.00 28.35 180 ALA A C 1
ATOM 698 O O . ALA A 1 102 ? 36.321 9.403 35.378 1.00 30.79 180 ALA A O 1
ATOM 700 N N . LEU A 1 103 ? 34.130 9.869 35.555 1.00 27.91 181 LEU A N 1
ATOM 701 C CA . LEU A 1 103 ? 33.700 9.015 34.474 1.00 28.77 181 LEU A CA 1
ATOM 702 C C . LEU A 1 103 ? 33.820 9.721 33.138 1.00 28.16 181 LEU A C 1
ATOM 703 O O . LEU A 1 103 ? 33.824 10.950 33.064 1.00 26.27 181 LEU A O 1
ATOM 708 N N . GLY A 1 104 ? 33.884 8.941 32.074 1.00 26.22 182 GLY A N 1
ATOM 709 C CA . GLY A 1 104 ? 33.738 9.520 30.766 1.00 24.40 182 GLY A CA 1
ATOM 710 C C . GLY A 1 104 ? 34.966 9.689 29.895 1.00 25.75 182 GLY A C 1
ATOM 711 O O . GLY A 1 104 ? 36.046 9.178 30.177 1.00 26.74 182 GLY A O 1
ATOM 712 N N . GLU A 1 105 ? 34.771 10.419 28.801 1.00 24.46 183 GLU A N 1
ATOM 713 C CA . GLU A 1 105 ? 35.837 10.640 27.827 1.00 25.16 183 GLU A CA 1
ATOM 714 C C . GLU A 1 105 ? 36.926 11.528 28.432 1.00 23.92 183 GLU A C 1
ATOM 715 O O . GLU A 1 105 ? 36.618 12.635 28.884 1.00 23.65 183 GLU A O 1
ATOM 721 N N . LYS A 1 106 ? 38.183 11.071 28.416 1.00 24.44 184 LYS A N 1
ATOM 722 C CA . LYS A 1 106 ? 39.250 11.897 28.980 1.00 24.21 184 LYS A CA 1
ATOM 723 C C . LYS A 1 106 ? 40.105 12.570 27.893 1.00 24.59 184 LYS A C 1
ATOM 724 O O . LYS A 1 106 ? 40.999 13.338 28.210 1.00 26.75 184 LYS A O 1
ATOM 730 N N . ASN A 1 107 ? 39.836 12.303 26.612 1.00 25.15 185 ASN A N 1
ATOM 731 C CA . ASN A 1 107 ? 40.601 12.944 25.539 1.00 25.49 185 ASN A CA 1
ATOM 732 C C . ASN A 1 107 ? 39.817 14.152 25.088 1.00 25.58 185 ASN A C 1
ATOM 733 O O . ASN A 1 107 ? 38.827 14.003 24.356 1.00 24.73 185 ASN A O 1
ATOM 738 N N . MET A 1 108 ? 40.237 15.339 25.524 1.00 25.98 186 MET A N 1
ATOM 739 C CA . MET A 1 108 ? 39.417 16.545 25.304 1.00 26.14 186 MET A CA 1
ATOM 740 C C . MET A 1 108 ? 39.394 16.973 23.843 1.00 26.08 186 MET A C 1
ATOM 741 O O . MET A 1 108 ? 38.385 17.498 23.347 1.00 24.81 186 MET A O 1
ATOM 746 N N . THR A 1 109 ? 40.506 16.761 23.166 1.00 30.23 187 THR A N 1
ATOM 747 C CA . THR A 1 109 ? 40.621 17.111 21.764 1.00 31.85 187 THR A CA 1
ATOM 748 C C . THR A 1 109 ? 39.678 16.259 20.941 1.00 28.28 187 THR A C 1
ATOM 749 O O . THR A 1 109 ? 38.945 16.770 20.087 1.00 27.82 187 THR A O 1
ATOM 753 N N . LYS A 1 110 ? 39.705 14.953 21.211 1.00 26.01 188 LYS A N 1
ATOM 754 C CA . LYS A 1 110 ? 38.816 13.992 20.572 1.00 26.47 188 LYS A CA 1
ATOM 755 C C . LYS A 1 110 ? 37.346 14.311 20.855 1.00 25.85 188 LYS A C 1
ATOM 756 O O . LYS A 1 110 ? 36.516 14.279 19.967 1.00 26.13 188 LYS A O 1
ATOM 762 N N . LEU A 1 111 ? 37.044 14.653 22.098 1.00 21.80 189 LEU A N 1
ATOM 763 C CA . LEU A 1 111 ? 35.684 15.009 22.496 1.00 21.43 189 LEU A CA 1
ATOM 764 C C . LEU A 1 111 ? 35.182 16.164 21.665 1.00 21.37 189 LEU A C 1
ATOM 765 O O . LEU A 1 111 ? 34.075 16.119 21.096 1.00 21.71 189 LEU A O 1
ATOM 770 N N . TYR A 1 112 ? 35.982 17.215 21.577 1.00 21.71 190 TYR A N 1
ATOM 771 C CA . TYR A 1 112 ? 35.525 18.405 20.845 1.00 21.07 190 TYR A CA 1
ATOM 772 C C . TYR A 1 112 ? 35.280 18.095 19.378 1.00 22.23 190 TYR A C 1
ATOM 773 O O . TYR A 1 112 ? 34.302 18.555 18.778 1.00 21.89 190 TYR A O 1
ATOM 782 N N . ARG A 1 113 ? 36.210 17.345 18.792 1.00 23.02 191 ARG A N 1
ATOM 783 C CA . ARG A 1 113 ? 36.073 16.971 17.398 1.00 25.12 191 ARG A CA 1
ATOM 784 C C . ARG A 1 113 ? 34.818 16.145 17.194 1.00 23.82 191 ARG A C 1
ATOM 785 O O . ARG A 1 113 ? 34.072 16.365 16.237 1.00 26.87 191 ARG A O 1
ATOM 793 N N . ASN A 1 114 ? 34.574 15.204 18.105 1.00 22.54 192 ASN A N 1
ATOM 794 C CA . ASN A 1 114 ? 33.356 14.379 18.027 1.00 24.33 192 ASN A CA 1
ATOM 795 C C . ASN A 1 114 ? 32.074 15.195 18.162 1.00 23.07 192 ASN A C 1
ATOM 796 O O . ASN A 1 114 ? 31.092 14.923 17.455 1.00 24.64 192 ASN A O 1
ATOM 801 N N . ILE A 1 115 ? 32.090 16.220 19.019 1.00 19.40 193 ILE A N 1
ATOM 802 C CA . ILE A 1 115 ? 30.909 17.067 19.173 1.00 21.08 193 ILE A CA 1
ATOM 803 C C . ILE A 1 115 ? 30.710 17.882 17.881 1.00 22.71 193 ILE A C 1
ATOM 804 O O . ILE A 1 115 ? 29.595 17.942 17.346 1.00 21.91 193 ILE A O 1
ATOM 809 N N . VAL A 1 116 ? 31.784 18.456 17.342 1.00 23.06 194 VAL A N 1
ATOM 810 C CA . VAL A 1 116 ? 31.654 19.233 16.111 1.00 24.66 194 VAL A CA 1
ATOM 811 C C . VAL A 1 116 ? 31.222 18.365 14.934 1.00 24.52 194 VAL A C 1
ATOM 812 O O . VAL A 1 116 ? 30.454 18.814 14.079 1.00 25.91 194 VAL A O 1
ATOM 816 N N . ASP A 1 117 ? 31.708 17.125 14.892 1.00 23.75 195 ASP A N 1
ATOM 817 C CA . ASP A 1 117 ? 31.299 16.179 13.858 1.00 24.65 195 ASP A CA 1
ATOM 818 C C . ASP A 1 117 ? 29.771 15.991 13.939 1.00 24.09 195 ASP A C 1
ATOM 819 O O . ASP A 1 117 ? 29.097 15.956 12.918 1.00 26.98 195 ASP A O 1
ATOM 824 N N . TYR A 1 118 ? 29.259 15.859 15.151 1.00 21.38 196 TYR A N 1
ATOM 825 C CA . TYR A 1 118 ? 27.816 15.636 15.331 1.00 21.93 196 TYR A CA 1
ATOM 826 C C . TYR A 1 118 ? 27.034 16.876 14.891 1.00 23.55 196 TYR A C 1
ATOM 827 O O . TYR A 1 118 ? 26.102 16.778 14.105 1.00 22.95 196 TYR A O 1
ATOM 836 N N . LEU A 1 119 ? 27.477 18.044 15.340 1.00 22.68 197 LEU A N 1
ATOM 837 C CA . LEU A 1 119 ? 26.795 19.274 14.953 1.00 21.46 197 LEU A CA 1
ATOM 838 C C . LEU A 1 119 ? 26.871 19.484 13.444 1.00 23.32 197 LEU A C 1
ATOM 839 O O . LEU A 1 119 ? 25.903 19.946 12.835 1.00 25.50 197 LEU A O 1
ATOM 844 N N . SER A 1 120 ? 28.013 19.148 12.831 1.00 23.95 198 SER A N 1
ATOM 845 C CA . SER A 1 120 ? 28.196 19.321 11.396 1.00 26.89 198 SER A CA 1
ATOM 846 C C . SER A 1 120 ? 27.353 18.367 10.579 1.00 27.27 198 SER A C 1
ATOM 847 O O . SER A 1 120 ? 26.928 18.705 9.480 1.00 30.18 198 SER A O 1
ATOM 850 N N . LYS A 1 121 ? 27.132 17.165 11.112 1.00 25.59 199 LYS A N 1
ATOM 851 C CA . LYS A 1 121 ? 26.251 16.224 10.443 1.00 29.59 199 LYS A CA 1
ATOM 852 C C . LYS A 1 121 ? 24.822 16.745 10.465 1.00 28.66 199 LYS A C 1
ATOM 853 O O . LYS A 1 121 ? 24.080 16.552 9.488 1.00 30.81 199 LYS A O 1
ATOM 859 N N . CYS A 1 122 ? 24.450 17.410 11.554 1.00 26.16 200 CYS A N 1
ATOM 860 C CA . CYS A 1 122 ? 23.131 18.021 11.642 1.00 25.13 200 CYS A CA 1
ATOM 861 C C . CYS A 1 122 ? 23.000 19.236 10.724 1.00 27.94 200 CYS A C 1
ATOM 862 O O . CYS A 1 122 ? 22.036 19.333 9.959 1.00 30.86 200 CYS A O 1
ATOM 865 N N . GLN A 1 123 ? 23.969 20.144 10.770 1.00 27.05 201 GLN A N 1
ATOM 866 C CA . GLN A 1 123 ? 23.794 21.458 10.154 1.00 28.57 201 GLN A CA 1
ATOM 867 C C . GLN A 1 123 ? 24.542 21.639 8.844 1.00 31.59 201 GLN A C 1
ATOM 868 O O . GLN A 1 123 ? 24.251 22.562 8.097 1.00 34.36 201 GLN A O 1
ATOM 874 N N . GLY A 1 124 ? 25.491 20.758 8.546 1.00 31.09 202 GLY A N 1
ATOM 875 C CA . GLY A 1 124 ? 26.278 20.930 7.337 1.00 35.24 202 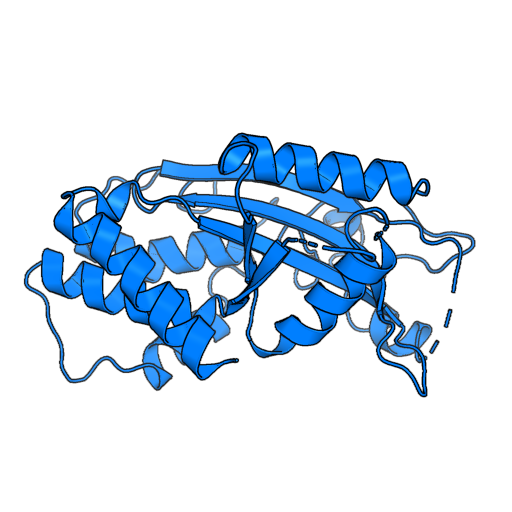GLY A CA 1
ATOM 876 C C . GLY A 1 124 ? 27.692 21.402 7.639 1.00 38.18 202 GLY A C 1
ATOM 877 O O . GLY A 1 124 ? 27.957 22.004 8.682 1.00 37.50 202 GLY A O 1
ATOM 878 N N . LYS A 1 125 ? 28.613 21.118 6.727 1.00 43.77 203 LYS A N 1
ATOM 879 C CA . LYS A 1 125 ? 29.993 21.541 6.916 1.00 46.59 203 LYS A CA 1
ATOM 880 C C . LYS A 1 125 ? 30.195 22.926 6.322 1.00 48.20 203 LYS A C 1
ATOM 881 O O . LYS A 1 125 ? 29.396 23.379 5.501 1.00 49.24 203 LYS A O 1
ATOM 887 N N . GLY A 1 126 ? 31.260 23.598 6.744 1.00 49.38 204 GLY A N 1
ATOM 888 C CA . GLY A 1 126 ? 31.607 24.895 6.189 1.00 53.14 204 GLY A CA 1
ATOM 889 C C . GLY A 1 126 ? 30.612 25.987 6.546 1.00 53.34 204 GLY A C 1
ATOM 890 O O . GLY A 1 126 ? 30.409 26.932 5.779 1.00 55.75 204 GLY A O 1
ATOM 891 N N . LYS A 1 127 ? 29.991 25.849 7.717 1.00 50.11 205 LYS A N 1
ATOM 892 C CA . LYS A 1 127 ? 28.997 26.804 8.210 1.00 48.93 205 LYS A CA 1
ATOM 893 C C . LYS A 1 127 ? 29.225 27.079 9.696 1.00 43.59 205 LYS A C 1
ATOM 894 O O . LYS A 1 127 ? 29.651 26.190 10.430 1.00 40.80 205 LYS A O 1
ATOM 900 N N . THR A 1 128 ? 28.956 28.306 10.137 1.00 41.92 206 THR A N 1
ATOM 901 C CA . THR A 1 128 ? 28.830 28.566 11.570 1.00 37.38 206 THR A CA 1
ATOM 902 C C . THR A 1 128 ? 27.740 27.656 12.137 1.00 33.29 206 THR A C 1
ATOM 903 O O . THR A 1 128 ? 26.657 27.560 11.579 1.00 36.32 206 THR A O 1
ATOM 907 N N . LEU A 1 129 ? 28.048 26.979 13.234 1.00 26.65 207 LEU A N 1
ATOM 908 C CA . LEU A 1 129 ? 27.124 26.076 13.897 1.00 25.21 207 LEU A CA 1
ATOM 909 C C . LEU A 1 129 ? 26.360 26.837 14.971 1.00 26.28 207 LEU A C 1
ATOM 910 O O . LEU A 1 129 ? 26.919 27.732 15.627 1.00 27.69 207 LEU A O 1
ATOM 915 N N . VAL A 1 130 ? 25.075 26.513 15.112 1.00 23.22 208 VAL A N 1
ATOM 916 C CA . VAL A 1 130 ? 24.183 27.224 16.029 1.00 21.23 208 VAL A CA 1
ATOM 917 C C . VAL A 1 130 ? 23.549 26.212 16.976 1.00 20.45 208 VAL A C 1
ATOM 918 O O . VAL A 1 130 ? 22.978 25.181 16.527 1.00 21.92 208 VAL A O 1
ATOM 922 N N . VAL A 1 131 ? 23.671 26.457 18.279 1.00 16.86 209 VAL A N 1
ATOM 923 C CA . VAL A 1 131 ? 23.005 25.579 19.251 1.00 16.14 209 VAL A CA 1
ATOM 924 C C . VAL A 1 131 ? 22.263 26.402 20.259 1.00 15.20 209 VAL A C 1
ATOM 925 O O . VAL A 1 131 ? 22.502 27.610 20.356 1.00 17.71 209 VAL A O 1
ATOM 929 N N . PHE A 1 132 ? 21.309 25.761 20.955 1.00 15.94 210 PHE A N 1
ATOM 930 C CA . PHE A 1 132 ? 20.460 26.450 21.944 1.00 16.10 210 PHE A CA 1
ATOM 931 C C . PHE A 1 132 ? 20.530 25.873 23.360 1.00 16.22 210 PHE A C 1
ATOM 932 O O . PHE A 1 132 ? 20.568 24.661 23.520 1.00 16.97 210 PHE A O 1
ATOM 940 N N . THR A 1 133 ? 20.534 26.752 24.377 1.00 15.59 211 THR A N 1
ATOM 941 C CA . THR A 1 133 ? 20.634 26.311 25.767 1.00 14.47 211 THR A CA 1
ATOM 942 C C . THR A 1 133 ? 19.925 27.393 26.598 1.00 17.18 211 THR A C 1
ATOM 943 O O . THR A 1 133 ? 19.749 28.498 26.086 1.00 17.13 211 THR A O 1
ATOM 947 N N . PRO A 1 134 ? 19.533 27.092 27.850 1.00 16.35 212 PRO A N 1
ATOM 948 C CA . PRO A 1 134 ? 18.847 28.138 28.630 1.00 17.26 212 PRO A CA 1
ATOM 949 C C . PRO A 1 134 ? 19.699 29.380 28.779 1.00 18.46 212 PRO A C 1
ATOM 950 O O . PRO A 1 134 ? 20.926 29.268 28.892 1.00 19.63 212 PRO A O 1
ATOM 954 N N . ALA A 1 135 ? 19.050 30.544 28.807 1.00 22.65 213 ALA A N 1
ATOM 955 C CA . ALA A 1 135 ? 19.754 31.823 28.867 1.00 24.32 213 ALA A CA 1
ATOM 956 C C . ALA A 1 135 ? 20.763 31.827 30.023 1.00 23.84 213 ALA A C 1
ATOM 957 O O . ALA A 1 135 ? 21.889 32.321 29.873 1.00 25.90 213 ALA A O 1
ATOM 959 N N . GLU A 1 136 ? 20.372 31.249 31.155 1.00 25.28 214 GLU A N 1
ATOM 960 C CA . GLU A 1 136 ? 21.170 31.351 32.363 1.00 28.71 214 GLU A CA 1
ATOM 961 C C . GLU A 1 136 ? 22.397 30.454 32.265 1.00 26.66 214 GLU A C 1
ATOM 962 O O . GLU A 1 136 ? 23.313 30.540 33.086 1.00 28.30 214 GLU A O 1
ATOM 968 N N . ASN A 1 137 ? 22.412 29.605 31.245 1.00 22.80 215 ASN A N 1
ATOM 969 C CA . ASN A 1 137 ? 23.522 28.687 31.013 1.00 19.08 215 ASN A CA 1
ATOM 970 C C . ASN A 1 137 ? 24.425 29.049 29.829 1.00 19.53 215 ASN A C 1
ATOM 971 O O . ASN A 1 137 ? 25.415 28.354 29.622 1.00 19.00 215 ASN A O 1
ATOM 976 N N . ILE A 1 138 ? 24.112 30.110 29.092 1.00 20.01 216 ILE A N 1
ATOM 977 C CA . ILE A 1 138 ? 24.891 30.438 27.883 1.00 19.98 216 ILE A CA 1
ATOM 978 C C . ILE A 1 138 ? 26.374 30.682 28.200 1.00 20.85 216 ILE A C 1
ATOM 979 O O . ILE A 1 138 ? 27.238 30.159 27.503 1.00 21.53 216 ILE A O 1
ATOM 984 N N . THR A 1 139 ? 26.657 31.451 29.246 1.00 21.75 217 THR A N 1
ATOM 985 C CA . THR A 1 139 ? 28.052 31.783 29.558 1.00 24.46 217 THR A CA 1
ATOM 986 C C . THR A 1 139 ? 28.843 30.518 29.878 1.00 22.69 217 THR A C 1
ATOM 987 O O . THR A 1 139 ? 29.962 30.279 29.359 1.00 24.29 217 THR A O 1
ATOM 991 N N . MET A 1 140 ? 28.233 29.693 30.701 1.00 21.64 218 MET A N 1
ATOM 992 C CA . MET A 1 140 ? 28.833 28.422 31.082 1.00 20.83 218 MET A CA 1
ATOM 993 C C . MET A 1 140 ? 29.063 27.481 29.892 1.00 19.62 218 MET A C 1
ATOM 994 O O . MET A 1 140 ? 30.128 26.832 29.808 1.00 19.67 218 MET A O 1
ATOM 999 N N . VAL A 1 141 ? 28.064 27.369 29.014 1.00 18.16 219 VAL A N 1
ATOM 1000 C CA . VAL A 1 141 ? 28.163 26.468 27.864 1.00 15.89 219 VAL A CA 1
ATOM 1001 C C . VAL A 1 141 ? 29.266 26.970 26.922 1.00 19.00 219 VAL A C 1
ATOM 1002 O O . VAL A 1 141 ? 30.035 26.180 26.394 1.00 19.21 219 VAL A O 1
ATOM 1006 N N . LYS A 1 142 ? 29.331 28.283 26.699 1.00 21.17 220 LYS A N 1
ATOM 1007 C CA . LYS A 1 142 ? 30.416 28.810 25.870 1.00 22.72 220 LYS A CA 1
ATOM 1008 C C . LYS A 1 142 ? 31.770 28.513 26.505 1.00 23.05 220 LYS A C 1
ATOM 1009 O O . LYS A 1 142 ? 32.739 28.209 25.796 1.00 24.72 220 LYS A O 1
ATOM 1015 N N . SER A 1 143 ? 31.833 28.606 27.822 1.00 21.90 221 SER A N 1
ATOM 1016 C CA . SER A 1 143 ? 33.095 28.408 28.522 1.00 21.11 221 SER A CA 1
ATOM 1017 C C . SER A 1 143 ? 33.527 26.952 28.406 1.00 23.81 221 SER A C 1
ATOM 1018 O O . SER A 1 143 ? 34.718 26.662 28.224 1.00 25.65 221 SER A O 1
ATOM 1021 N N . CYS A 1 144 ? 32.566 26.043 28.576 1.00 20.18 222 CYS A N 1
ATOM 1022 C CA . CYS A 1 144 ? 32.864 24.635 28.394 1.00 19.28 222 CYS A CA 1
ATOM 1023 C C . CYS A 1 144 ? 33.336 24.270 26.983 1.00 19.87 222 CYS A C 1
ATOM 1024 O O . CYS A 1 144 ? 34.277 23.477 26.838 1.00 20.06 222 CYS A O 1
ATOM 1027 N N . PHE A 1 145 ? 32.701 24.830 25.951 1.00 20.40 223 PHE A N 1
ATOM 1028 C CA . PHE A 1 145 ? 33.174 24.645 24.580 1.00 20.44 223 PHE A CA 1
ATOM 1029 C C . PHE A 1 145 ? 34.608 25.162 24.436 1.00 24.78 223 PHE A C 1
ATOM 1030 O O . PHE A 1 145 ? 35.433 24.493 23.827 1.00 26.11 223 PHE A O 1
ATOM 1038 N N . ARG A 1 146 ? 34.897 26.319 25.015 1.00 25.79 224 ARG A N 1
ATOM 1039 C CA . ARG A 1 146 ? 36.274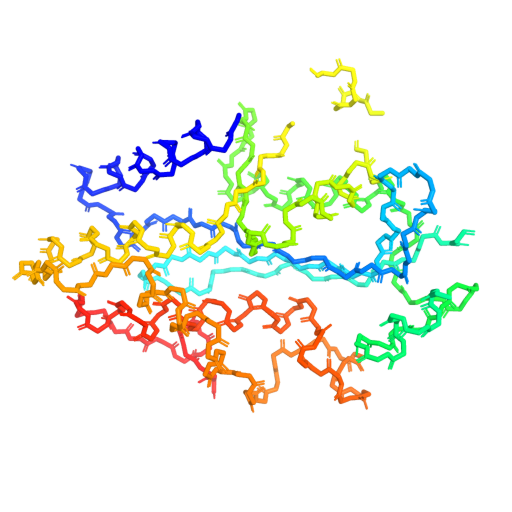 26.855 24.936 1.00 28.97 224 ARG A CA 1
ATOM 1040 C C . ARG A 1 146 ? 37.289 25.971 25.644 1.00 30.29 224 ARG A C 1
ATOM 1041 O O . ARG A 1 146 ? 38.454 25.861 25.205 1.00 31.48 224 ARG A O 1
ATOM 1049 N N . TYR A 1 147 ? 36.884 25.372 26.763 1.00 25.01 225 TYR A N 1
ATOM 1050 C CA . TYR A 1 147 ? 37.749 24.458 27.508 1.00 26.49 225 TYR A CA 1
ATOM 1051 C C . TYR A 1 147 ? 38.157 23.290 26.607 1.00 29.29 225 TYR A C 1
ATOM 1052 O O . TYR A 1 147 ? 39.302 22.798 26.655 1.00 30.03 225 TYR A O 1
ATOM 1061 N N . LEU A 1 148 ? 37.216 22.864 25.764 1.00 28.67 226 LEU A N 1
ATOM 1062 C CA . LEU A 1 148 ? 37.424 21.790 24.803 1.00 30.76 226 LEU A CA 1
ATOM 1063 C C . LEU A 1 148 ? 38.045 22.327 23.486 1.00 29.44 226 LEU A C 1
ATOM 1064 O O . LEU A 1 148 ? 38.469 21.574 22.624 1.00 34.85 226 LEU A O 1
ATOM 1069 N N . GLU A 1 149 ? 38.118 23.643 23.340 1.00 38.00 227 GLU A N 1
ATOM 1070 C CA . GLU A 1 149 ? 38.859 24.286 22.237 1.00 45.29 227 GLU A CA 1
ATOM 1071 C C . GLU A 1 149 ? 38.275 24.021 20.865 1.00 44.76 227 GLU A C 1
ATOM 1072 O O . GLU A 1 149 ? 39.004 24.150 19.854 1.00 44.96 227 GLU A O 1
ATOM 1078 N N . ASP A 1 152 ? 43.633 25.280 19.328 1.00 52.51 230 ASP A N 1
ATOM 1079 C CA . ASP A 1 152 ? 42.521 25.426 18.410 1.00 47.61 230 ASP A CA 1
ATOM 1080 C C . ASP A 1 152 ? 42.825 26.384 17.240 1.00 50.09 230 ASP A C 1
ATOM 1081 O O . ASP A 1 152 ? 43.314 27.507 17.431 1.00 50.27 230 ASP A O 1
ATOM 1083 N N . ASP A 1 153 ? 42.547 25.918 16.026 1.00 49.81 231 ASP A N 1
ATOM 1084 C CA . ASP A 1 153 ? 42.243 26.821 14.930 1.00 50.04 231 ASP A CA 1
ATOM 1085 C C . ASP A 1 153 ? 41.007 27.662 15.316 1.00 47.02 231 ASP A C 1
ATOM 1086 O O . ASP A 1 153 ? 40.875 28.817 14.906 1.00 48.71 231 ASP A O 1
ATOM 1088 N N . PHE A 1 154 ? 40.117 27.080 16.114 1.00 43.12 232 PHE A N 1
ATOM 1089 C CA . PHE A 1 154 ? 38.916 27.784 16.598 1.00 41.15 232 PHE A CA 1
ATOM 1090 C C . PHE A 1 154 ? 39.245 28.989 17.491 1.00 43.41 232 PHE A C 1
ATOM 1091 O O . PHE A 1 154 ? 38.567 30.017 17.434 1.00 46.92 232 PHE A O 1
ATOM 1093 N N . ARG A 1 155 ? 40.278 28.849 18.320 1.00 40.75 233 ARG A N 1
ATOM 1094 C CA . ARG A 1 155 ? 40.845 29.958 19.076 1.00 40.47 233 ARG A CA 1
ATOM 1095 C C . ARG 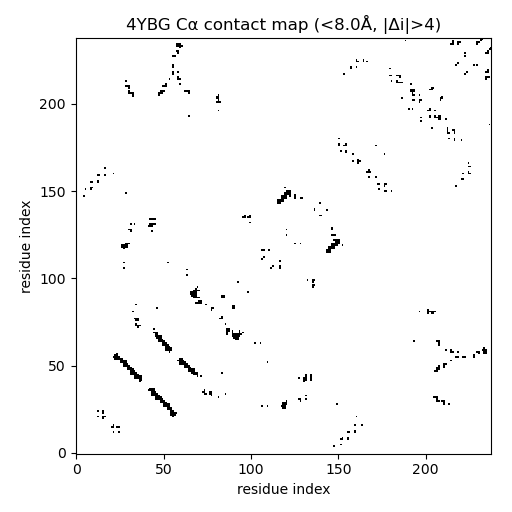A 1 155 ? 41.283 31.104 18.174 1.00 42.44 233 ARG A C 1
ATOM 1096 O O . ARG A 1 155 ? 40.875 32.252 18.363 1.00 43.75 233 ARG A O 1
ATOM 1104 N N . ASP A 1 156 ? 42.204 30.799 17.258 1.00 43.11 234 ASP A N 1
ATOM 1105 C CA . ASP A 1 156 ? 42.752 31.800 16.359 1.00 45.76 234 ASP A CA 1
ATOM 1106 C C . ASP A 1 156 ? 41.647 32.490 15.561 1.00 46.68 234 ASP A C 1
ATOM 1107 O O . ASP A 1 156 ? 41.722 33.690 15.289 1.00 49.33 234 ASP A O 1
ATOM 1109 N N . GLY A 1 157 ? 40.620 31.726 15.200 1.00 46.16 235 GLY A N 1
ATOM 1110 C CA . GLY A 1 157 ? 39.550 32.237 14.368 1.00 48.27 235 GLY A CA 1
ATOM 1111 C C . GLY A 1 157 ? 38.614 33.149 15.129 1.00 49.09 235 GLY A C 1
ATOM 1112 O O . GLY A 1 157 ? 38.199 34.177 14.589 1.00 52.66 235 GLY A O 1
ATOM 1113 N N . LYS A 1 160 ? 32.963 29.894 16.553 1.00 44.95 238 LYS A N 1
ATOM 1114 C CA . LYS A 1 160 ? 32.632 28.819 15.614 1.00 44.27 238 LYS A CA 1
ATOM 1115 C C . LYS A 1 160 ? 31.285 28.188 15.964 1.00 37.74 238 LYS A C 1
ATOM 1116 O O . LYS A 1 160 ? 30.475 27.876 15.080 1.00 38.62 238 LYS A O 1
ATOM 1122 N N . ILE A 1 161 ? 31.051 27.973 17.249 1.00 28.02 239 ILE A N 1
ATOM 1123 C CA . ILE A 1 161 ? 29.745 27.483 17.674 1.00 21.13 239 ILE A CA 1
ATOM 1124 C C . ILE A 1 161 ? 29.027 28.627 18.351 1.00 22.31 239 ILE A C 1
ATOM 1125 O O . ILE A 1 161 ? 29.498 29.137 19.374 1.00 26.29 239 ILE A O 1
ATOM 1130 N N . GLN A 1 162 ? 27.896 29.048 17.784 1.00 21.88 240 GLN A N 1
ATOM 1131 C CA . GLN A 1 162 ? 27.114 30.107 18.390 1.00 22.33 240 GLN A CA 1
ATOM 1132 C C . GLN A 1 162 ? 26.140 29.498 19.379 1.00 20.10 240 GLN A C 1
ATOM 1133 O O . GLN A 1 162 ? 25.446 28.532 19.069 1.00 20.86 240 GLN A O 1
ATOM 1139 N N . VAL A 1 163 ? 26.101 30.051 20.579 1.00 17.24 241 VAL A N 1
ATOM 1140 C CA . VAL A 1 163 ? 25.291 29.520 21.654 1.00 15.27 241 VAL A CA 1
ATOM 1141 C C . VAL A 1 163 ? 24.185 30.510 21.954 1.00 16.92 241 VAL A C 1
ATOM 1142 O O . VAL A 1 163 ? 24.407 31.629 22.445 1.00 21.03 241 VAL A O 1
ATOM 1146 N N . PHE A 1 164 ? 22.981 30.087 21.585 1.00 16.89 242 PHE A N 1
ATOM 1147 C CA . PHE A 1 164 ? 21.825 30.964 21.607 1.00 19.21 242 PHE A CA 1
ATOM 1148 C C . PHE A 1 164 ? 20.847 30.556 22.691 1.00 19.17 242 PHE A C 1
ATOM 1149 O O . PHE A 1 164 ? 20.934 29.455 23.221 1.00 19.34 242 PHE A O 1
ATOM 1157 N N . ASP A 1 165 ? 19.904 31.455 23.001 1.00 19.43 243 ASP A N 1
ATOM 1158 C CA . ASP A 1 165 ? 18.929 31.274 24.078 1.00 18.32 243 ASP A CA 1
ATOM 1159 C C . ASP A 1 165 ? 17.741 30.403 23.667 1.00 18.82 243 ASP A C 1
ATOM 1160 O O . ASP A 1 165 ? 16.917 30.838 22.866 1.00 20.34 243 ASP A O 1
ATOM 1165 N N . ILE A 1 166 ? 17.666 29.193 24.203 1.00 19.07 244 ILE A N 1
ATOM 1166 C CA . ILE A 1 166 ? 16.555 28.290 23.873 1.00 18.24 244 ILE A CA 1
ATOM 1167 C C . ILE A 1 166 ? 15.207 28.866 24.301 1.00 21.26 244 ILE A C 1
ATOM 1168 O O . ILE A 1 166 ? 14.209 28.539 23.667 1.00 20.66 244 ILE A O 1
ATOM 1173 N N . GLN A 1 167 ? 15.172 29.748 25.314 1.00 18.76 245 GLN A N 1
ATOM 1174 C CA . GLN A 1 167 ? 13.912 30.302 25.801 1.00 21.16 245 GLN A CA 1
ATOM 1175 C C . GLN A 1 167 ? 13.460 31.348 24.821 1.00 20.48 245 GLN A C 1
ATOM 1176 O O . GLN A 1 167 ? 12.266 31.508 24.611 1.00 24.46 245 GLN A O 1
ATOM 1182 N N . TYR A 1 168 ? 14.395 32.076 24.209 1.00 21.33 246 TYR A N 1
ATOM 1183 C CA . TYR A 1 168 ? 13.988 33.058 23.194 1.00 23.04 246 TYR A CA 1
ATOM 1184 C C . TYR A 1 168 ? 13.510 32.313 21.952 1.00 22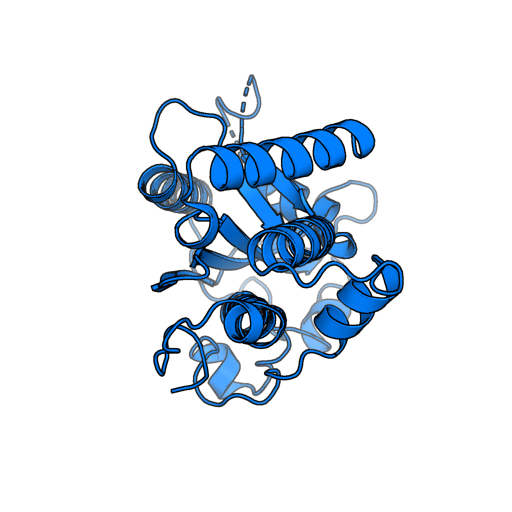.49 246 TYR A C 1
ATOM 1185 O O . TYR A 1 168 ? 12.536 32.719 21.297 1.00 22.82 246 TYR A O 1
ATOM 1194 N N . LEU A 1 169 ? 14.183 31.195 21.628 1.00 21.67 247 LEU A N 1
ATOM 1195 C CA . LEU A 1 169 ? 13.713 30.370 20.523 1.00 21.59 247 LEU A CA 1
ATOM 1196 C C . LEU A 1 169 ? 12.274 29.876 20.747 1.00 23.05 247 LEU A C 1
ATOM 1197 O O . LEU A 1 169 ? 11.416 29.959 19.842 1.00 25.34 247 LEU A O 1
ATOM 1202 N N . LEU A 1 170 ? 12.007 29.363 21.943 1.00 21.27 248 LEU A N 1
ATOM 1203 C CA . LEU A 1 170 ? 10.674 28.875 22.281 1.00 19.83 248 LEU A CA 1
ATOM 1204 C C . LEU A 1 170 ? 9.650 29.990 22.059 1.00 22.16 248 LEU A C 1
ATOM 1205 O O . LEU A 1 170 ? 8.582 29.764 21.471 1.00 23.35 248 LEU A O 1
ATOM 1210 N N . PHE A 1 171 ? 9.976 31.189 22.532 1.00 22.25 249 PHE A N 1
ATOM 1211 C CA . PHE A 1 171 ? 9.062 32.325 22.374 1.00 24.18 249 PHE A CA 1
ATOM 1212 C C . PHE A 1 171 ? 8.757 32.643 20.916 1.00 24.64 249 PHE A C 1
ATOM 1213 O O . PHE A 1 171 ? 7.593 32.730 20.499 1.00 25.80 249 PHE A O 1
ATOM 1221 N N . ILE A 1 172 ? 9.805 32.832 20.132 1.00 24.27 250 ILE A N 1
ATOM 1222 C CA . ILE A 1 172 ? 9.629 33.180 18.730 1.00 25.51 250 ILE A CA 1
ATOM 1223 C C . ILE A 1 172 ? 8.933 32.044 17.967 1.00 24.58 250 ILE A C 1
ATOM 1224 O O . ILE A 1 172 ? 8.009 32.273 17.185 1.00 27.79 250 ILE A O 1
ATOM 1229 N N . LEU A 1 173 ? 9.364 30.814 18.216 1.00 22.69 251 LEU A N 1
ATOM 1230 C CA . LEU A 1 173 ? 8.748 29.662 17.567 1.00 23.43 251 LEU A CA 1
ATOM 1231 C C . LEU A 1 173 ? 7.262 29.552 17.917 1.00 26.83 251 LEU A C 1
ATOM 1232 O O . LEU A 1 173 ? 6.430 29.334 17.026 1.00 27.91 251 LEU A O 1
ATOM 1237 N N . LYS A 1 174 ? 6.912 29.715 19.197 1.00 24.33 252 LYS A N 1
ATOM 1238 C CA . LYS A 1 174 ? 5.506 29.640 19.570 1.00 23.86 252 LYS A CA 1
ATOM 1239 C C . LYS A 1 174 ? 4.692 30.714 18.857 1.00 24.35 252 LYS A C 1
ATOM 1240 O O . LYS A 1 174 ? 3.613 30.441 18.382 1.00 25.78 252 LYS A O 1
ATOM 1246 N N . LYS A 1 175 ? 5.232 31.924 18.755 1.00 25.52 253 LYS A N 1
ATOM 1247 C CA . LYS A 1 175 ? 4.440 33.001 18.151 1.00 27.08 253 LYS A CA 1
ATOM 1248 C C . LYS A 1 175 ? 4.260 32.751 16.657 1.00 26.15 253 LYS A C 1
ATOM 1249 O O . LYS A 1 175 ? 3.199 33.033 16.090 1.00 27.12 253 LYS A O 1
ATOM 1255 N N . GLU A 1 176 ? 5.297 32.221 16.008 1.00 27.22 254 GLU A N 1
ATOM 1256 C CA . GLU A 1 176 ? 5.183 31.999 14.569 1.00 28.84 254 GLU A CA 1
ATOM 1257 C C . GLU A 1 176 ? 4.333 30.781 14.244 1.00 26.91 254 GLU A C 1
ATOM 1258 O O . GLU A 1 176 ? 3.613 30.788 13.259 1.00 29.67 254 GLU A O 1
ATOM 1264 N N . VAL A 1 177 ? 4.391 29.763 15.090 1.00 25.08 255 VAL A N 1
ATOM 1265 C CA . VAL A 1 177 ? 3.470 28.643 14.977 1.00 26.44 255 VAL A CA 1
ATOM 1266 C C . VAL A 1 177 ? 2.026 29.129 15.084 1.00 30.80 255 VAL A C 1
ATOM 1267 O O . VAL A 1 177 ? 1.178 28.798 14.254 1.00 31.47 255 VAL A O 1
ATOM 1271 N N . MET A 1 178 ? 1.748 29.968 16.074 1.00 33.11 256 MET A N 1
ATOM 1272 C CA . MET A 1 178 ? 0.394 30.458 16.247 1.00 35.29 256 MET A CA 1
ATOM 1273 C C . MET A 1 178 ? -0.052 31.342 15.085 1.00 34.28 256 MET A C 1
ATOM 1274 O O . MET A 1 178 ? -1.210 31.307 14.693 1.00 37.49 256 MET A O 1
ATOM 1279 N N . ASN A 1 179 ? 0.875 32.120 14.526 1.00 32.48 257 ASN A N 1
ATOM 1280 C CA . ASN A 1 179 ? 0.565 32.886 13.314 1.00 34.02 257 ASN A CA 1
ATOM 1281 C C . ASN A 1 179 ? 0.163 31.953 12.177 1.00 34.68 257 ASN A C 1
ATOM 1282 O O . ASN A 1 179 ? -0.841 32.180 11.493 1.00 38.14 257 ASN A O 1
ATOM 1287 N N . VAL A 1 180 ? 0.968 30.913 11.983 1.00 35.36 258 VAL A N 1
ATOM 1288 C CA . VAL A 1 180 ? 0.700 29.917 10.945 1.00 38.57 258 VAL A CA 1
ATOM 1289 C C . VAL A 1 180 ? -0.652 29.251 11.166 1.00 34.96 258 VAL A C 1
ATOM 1290 O O . VAL A 1 180 ? -1.413 29.040 10.211 1.00 39.24 258 VAL A O 1
ATOM 1294 N N . ALA A 1 181 ? -0.972 28.957 12.423 1.00 42.99 259 ALA A N 1
ATOM 1295 C CA . ALA A 1 181 ? -2.219 28.256 12.751 1.00 43.01 259 ALA A CA 1
ATOM 1296 C C . ALA A 1 181 ? -3.410 29.206 12.821 1.00 46.32 259 ALA A C 1
ATOM 1297 O O . ALA A 1 181 ? -4.518 28.784 13.170 1.00 45.87 259 ALA A O 1
ATOM 1299 N N . ASP A 1 182 ? -3.178 30.473 12.479 1.00 47.08 260 ASP A N 1
ATOM 1300 C CA . ASP A 1 182 ? -4.219 31.504 12.522 1.00 50.37 260 ASP A CA 1
ATOM 1301 C C . ASP A 1 182 ? -4.767 31.600 13.947 1.00 49.24 260 ASP A C 1
ATOM 1302 O O . ASP A 1 182 ? -5.980 31.722 14.168 1.00 51.83 260 ASP A O 1
ATOM 1307 N N . LEU A 1 183 ? -3.849 31.531 14.904 1.00 45.42 261 LEU A N 1
ATOM 1308 C CA . LEU A 1 183 ? -4.165 31.516 16.327 1.00 44.31 261 LEU A CA 1
ATOM 1309 C C . LEU A 1 183 ? -3.520 32.661 17.101 1.00 43.51 261 LEU A C 1
ATOM 1310 O O . LEU A 1 183 ? -3.389 32.574 18.318 1.00 41.25 261 LEU A O 1
ATOM 1315 N N . ASN A 1 184 ? -3.104 33.720 16.412 1.00 45.16 262 ASN A N 1
ATOM 1316 C CA . ASN A 1 184 ? -2.426 34.833 17.080 1.00 45.18 262 ASN A CA 1
ATOM 1317 C C . ASN A 1 184 ? -3.127 35.324 18.351 1.00 49.00 262 ASN A C 1
ATOM 1318 O O . ASN A 1 184 ? -4.345 35.499 18.383 1.00 48.45 262 ASN A O 1
ATOM 1323 N N . ASP A 1 185 ? -2.332 35.562 19.388 1.00 46.69 263 ASP A N 1
ATOM 1324 C CA . ASP A 1 185 ? -2.829 35.871 20.720 1.00 48.92 263 ASP A CA 1
ATOM 1325 C C . ASP A 1 185 ? -1.933 36.922 21.357 1.00 50.61 263 ASP A C 1
ATOM 1326 O O . ASP A 1 185 ? -0.837 36.602 21.832 1.00 48.69 263 ASP A O 1
ATOM 1331 N N . GLU A 1 186 ? -2.401 38.165 21.373 1.00 56.46 264 GLU A N 1
ATOM 1332 C CA . GLU A 1 186 ? -1.650 39.275 21.952 1.00 59.98 264 GLU A CA 1
ATOM 1333 C C . GLU A 1 186 ? -1.282 39.027 23.414 1.00 58.49 264 GLU A C 1
ATOM 1334 O O . GLU A 1 186 ? -0.377 39.669 23.946 1.00 57.37 264 GLU A O 1
ATOM 1340 N N . LYS A 1 187 ? -1.971 38.081 24.051 1.00 58.71 265 LYS A N 1
ATOM 1341 C CA . LYS A 1 187 ? -1.786 37.816 25.477 1.00 58.60 265 LYS A CA 1
ATOM 1342 C C . LYS A 1 187 ? -0.655 36.836 25.757 1.00 55.43 265 LYS A C 1
ATOM 1343 O O . LYS A 1 187 ? -0.222 36.702 26.903 1.00 55.93 265 LYS A O 1
ATOM 1349 N N . ILE A 1 188 ? -0.173 36.150 24.721 1.00 51.88 266 ILE A N 1
ATOM 1350 C CA . ILE A 1 188 ? 1.003 35.289 24.857 1.00 46.49 266 ILE A CA 1
ATOM 1351 C C . ILE A 1 188 ? 2.302 36.074 24.644 1.00 42.44 266 ILE A C 1
ATOM 1352 O O . ILE A 1 188 ? 2.582 36.534 23.532 1.00 41.85 266 ILE A O 1
ATOM 1357 N N . ASN A 1 189 ? 3.084 36.225 25.710 1.00 36.25 267 ASN A N 1
ATOM 1358 C CA . ASN A 1 189 ? 4.309 37.004 25.638 1.00 32.93 267 ASN A CA 1
ATOM 1359 C C . ASN A 1 189 ? 5.437 36.154 26.189 1.00 30.60 267 ASN A C 1
ATOM 1360 O O . ASN A 1 189 ? 5.217 34.986 26.508 1.00 28.77 267 ASN A O 1
ATOM 1365 N N . LYS A 1 190 ? 6.637 36.709 26.315 1.00 29.88 268 LYS A N 1
ATOM 1366 C CA . LYS A 1 190 ? 7.742 35.814 26.714 1.00 28.07 268 LYS A CA 1
ATOM 1367 C C . LYS A 1 190 ? 7.675 35.409 28.198 1.00 27.87 268 LYS A C 1
ATOM 1368 O O . LYS A 1 190 ? 8.194 34.356 28.549 1.00 25.72 268 LYS A O 1
ATOM 1374 N N . PHE A 1 191 ? 7.004 36.192 29.048 1.00 28.67 269 PHE A N 1
ATOM 1375 C CA . PHE A 1 191 ? 6.829 35.796 30.456 1.00 28.55 269 PHE A CA 1
ATOM 1376 C C . PHE A 1 191 ? 6.147 34.445 30.509 1.00 28.27 269 PHE A C 1
ATOM 1377 O O . PHE A 1 191 ? 6.537 33.558 31.266 1.00 28.30 269 PHE A O 1
ATOM 1385 N N . ALA A 1 192 ? 5.156 34.287 29.642 1.00 25.59 270 ALA A N 1
ATOM 1386 C CA . ALA A 1 192 ? 4.347 33.087 29.613 1.00 25.07 270 ALA A CA 1
ATOM 1387 C C . ALA A 1 192 ? 5.133 31.896 29.068 1.00 25.52 270 ALA A C 1
ATOM 1388 O O . ALA A 1 192 ? 5.005 30.768 29.568 1.00 26.87 270 ALA A O 1
ATOM 1390 N N . THR A 1 193 ? 5.888 32.125 28.014 1.00 25.18 271 THR A N 1
ATOM 1391 C CA . THR A 1 193 ? 6.611 31.014 27.411 1.00 22.10 271 THR A CA 1
ATOM 1392 C C . THR A 1 193 ? 7.758 30.615 28.342 1.00 23.61 271 THR A C 1
ATOM 1393 O O . THR A 1 193 ? 7.999 29.406 28.561 1.00 22.17 271 THR A O 1
ATOM 1397 N N . ASP A 1 194 ? 8.447 31.603 28.921 1.00 23.95 272 ASP A N 1
ATOM 1398 C CA . ASP A 1 194 ? 9.452 31.284 29.927 1.00 23.23 272 ASP A CA 1
ATOM 1399 C C . ASP A 1 194 ? 8.890 30.445 31.075 1.00 24.34 272 ASP A C 1
ATOM 1400 O O . ASP A 1 194 ? 9.551 29.493 31.509 1.00 22.88 272 ASP A O 1
ATOM 1405 N N . ALA A 1 195 ? 7.704 30.825 31.565 1.00 23.68 273 ALA A N 1
ATOM 1406 C CA . ALA A 1 195 ? 7.008 30.122 32.647 1.00 23.83 273 ALA A CA 1
ATOM 1407 C C . ALA A 1 195 ? 6.791 28.654 32.257 1.00 24.03 273 ALA A C 1
ATOM 1408 O O . ALA A 1 195 ? 7.028 27.743 33.052 1.00 26.19 273 ALA A O 1
ATOM 1410 N N . PHE A 1 196 ? 6.362 28.440 31.025 1.00 23.69 274 PHE A N 1
ATOM 1411 C CA . PHE A 1 196 ? 6.040 27.095 30.560 1.00 24.34 274 PHE A CA 1
ATOM 1412 C C . PHE A 1 196 ? 7.314 26.252 30.488 1.00 20.97 274 PHE A C 1
ATOM 1413 O O . PHE A 1 196 ? 7.329 25.098 30.924 1.00 22.24 274 PHE A O 1
ATOM 1421 N N . PHE A 1 197 ? 8.376 26.851 29.974 1.00 20.56 275 PHE A N 1
ATOM 1422 C CA . PHE A 1 197 ? 9.655 26.172 29.897 1.00 21.02 275 PHE A CA 1
ATOM 1423 C C . PHE A 1 197 ? 10.168 25.796 31.289 1.00 21.94 275 PHE A C 1
ATOM 1424 O O . PHE A 1 197 ? 10.596 24.661 31.515 1.00 23.03 275 PHE A O 1
ATOM 1432 N N . LYS A 1 198 ? 10.111 26.730 32.226 1.00 24.32 276 LYS A N 1
ATOM 1433 C CA . LYS A 1 198 ? 10.668 26.486 33.554 1.00 24.00 276 LYS A CA 1
ATOM 1434 C C . LYS A 1 198 ? 9.845 25.487 34.364 1.00 26.84 276 LYS A C 1
ATOM 1435 O O . LYS A 1 198 ? 10.381 24.870 35.288 1.00 30.98 276 LYS A O 1
ATOM 1441 N N . LYS A 1 199 ? 8.575 25.296 34.004 1.00 26.28 277 LYS A N 1
ATOM 1442 C CA . LYS A 1 199 ? 7.745 24.310 34.712 1.00 27.84 277 LYS A CA 1
ATOM 1443 C C . LYS A 1 199 ? 8.360 22.918 34.625 1.00 27.92 277 LYS A C 1
ATOM 1444 O O . LYS A 1 199 ? 8.172 22.100 35.540 1.00 30.36 277 LYS A O 1
ATOM 1450 N N . ASP A 1 200 ? 9.065 22.638 33.526 1.00 25.32 278 ASP A N 1
ATOM 1451 C CA . ASP A 1 200 ? 9.719 21.333 33.345 1.00 24.35 278 ASP A CA 1
ATOM 1452 C C . ASP A 1 200 ? 8.718 20.204 33.560 1.00 24.80 278 ASP A C 1
ATOM 1453 O O . ASP A 1 200 ? 8.941 19.323 34.393 1.00 24.24 278 ASP A O 1
ATOM 1458 N N . PHE A 1 201 ? 7.665 20.205 32.747 1.00 23.55 279 PHE A N 1
ATOM 1459 C CA . PHE A 1 201 ? 6.569 19.257 32.935 1.00 24.48 279 PHE A CA 1
ATOM 1460 C C . PHE A 1 201 ? 6.980 17.811 32.687 1.00 25.46 279 PHE A C 1
ATOM 1461 O O . PHE A 1 201 ? 6.218 16.908 33.040 1.00 28.20 279 PHE A O 1
ATOM 1469 N N . PHE A 1 202 ? 8.131 17.581 32.068 1.00 23.81 280 PHE A N 1
ATOM 1470 C CA . PHE A 1 202 ? 8.521 16.194 31.771 1.00 24.35 280 PHE A CA 1
ATOM 1471 C C . PHE A 1 202 ? 9.709 15.770 32.610 1.00 26.07 280 PHE A C 1
ATOM 1472 O O . PHE A 1 202 ? 10.368 14.768 32.306 1.00 25.37 280 PHE A O 1
ATOM 1480 N N . GLU A 1 203 ? 9.927 16.493 33.704 1.00 24.93 281 GLU A N 1
ATOM 1481 C CA . GLU A 1 203 ? 10.993 16.177 34.653 1.00 26.05 281 GLU A CA 1
ATOM 1482 C C . GLU A 1 203 ? 11.021 14.715 35.103 1.00 27.25 281 GLU A C 1
ATOM 1483 O O . GLU A 1 203 ? 12.099 14.134 35.261 1.00 27.08 281 GLU A O 1
ATOM 1489 N N . PHE A 1 204 ? 9.835 14.136 35.290 1.00 27.56 282 PHE A N 1
ATOM 1490 C CA . PHE A 1 204 ? 9.720 12.824 35.958 1.00 31.84 282 PHE A CA 1
ATOM 1491 C C . PHE A 1 204 ? 9.526 11.656 35.001 1.00 32.41 282 PHE A C 1
ATOM 1492 O O . PHE A 1 204 ? 9.183 10.554 35.416 1.00 36.89 282 PHE A O 1
ATOM 1500 N N . THR A 1 205 ? 9.777 11.910 33.724 1.00 29.67 283 THR A N 1
ATOM 1501 C CA . THR A 1 205 ? 9.843 10.874 32.700 1.00 29.59 283 THR A CA 1
ATOM 1502 C C . THR A 1 205 ? 10.891 9.808 33.016 1.00 30.90 283 THR A C 1
ATOM 1503 O O . THR A 1 205 ? 12.065 10.123 33.212 1.00 29.04 283 THR A O 1
ATOM 1507 N N . ALA A 1 206 ? 10.468 8.556 33.032 1.00 34.43 284 ALA A N 1
ATOM 1508 C CA . ALA A 1 206 ? 11.395 7.439 33.249 1.00 35.06 284 ALA A CA 1
ATOM 1509 C C . ALA A 1 206 ? 12.262 7.183 32.003 1.00 32.32 284 ALA A C 1
ATOM 1510 O O . ALA A 1 206 ? 11.810 7.372 30.875 1.00 30.83 284 ALA A O 1
ATOM 1512 N N . GLY A 1 207 ? 13.517 6.789 32.205 1.00 31.84 285 GLY A N 1
ATOM 1513 C CA . GLY A 1 207 ? 14.303 6.232 31.121 1.00 30.24 285 GLY A CA 1
ATOM 1514 C C . GLY A 1 207 ? 14.930 7.186 30.108 1.00 29.48 285 GLY A C 1
ATOM 1515 O O . GLY A 1 207 ? 15.332 6.736 29.029 1.00 32.70 285 GLY A O 1
ATOM 1516 N N . ILE A 1 208 ? 15.035 8.474 30.428 1.00 25.44 286 ILE A N 1
ATOM 1517 C CA . ILE A 1 208 ? 15.620 9.406 29.467 1.00 21.61 286 ILE A CA 1
ATOM 1518 C C . ILE A 1 208 ? 16.987 9.929 29.906 1.00 23.22 286 ILE A C 1
ATOM 1519 O O . ILE A 1 208 ? 17.648 10.620 29.148 1.00 21.78 286 ILE A O 1
ATOM 1524 N N . ALA A 1 209 ? 17.410 9.586 31.118 1.00 23.37 287 ALA A N 1
ATOM 1525 C CA . ALA A 1 209 ? 18.753 9.972 31.557 1.00 20.15 287 ALA A CA 1
ATOM 1526 C C . ALA A 1 209 ? 19.794 8.966 31.089 1.00 20.95 287 ALA A C 1
ATOM 1527 O O . ALA A 1 209 ? 19.485 7.878 30.601 1.00 24.72 287 ALA A O 1
ATOM 1529 N N . CYS A 1 210 ? 21.052 9.328 31.296 1.00 20.25 288 CYS A N 1
ATOM 1530 C CA . CYS A 1 210 ? 22.133 8.373 31.024 1.00 20.51 288 CYS A CA 1
ATOM 1531 C C . CYS A 1 210 ? 22.100 7.296 32.087 1.00 23.03 288 CYS A C 1
ATOM 1532 O O . CYS A 1 210 ? 21.408 7.433 33.082 1.00 25.20 288 CYS A O 1
ATOM 1535 N N . GLN A 1 211 ? 22.861 6.225 31.913 1.00 25.61 289 GLN A N 1
ATOM 1536 C CA . GLN A 1 211 ? 22.802 5.111 32.860 1.00 28.42 289 GLN A CA 1
ATOM 1537 C C . GLN A 1 211 ? 23.287 5.516 34.247 1.00 28.17 289 GLN A C 1
ATOM 1538 O O . GLN A 1 211 ? 22.712 5.107 35.259 1.00 30.42 289 GLN A O 1
ATOM 1544 N N . TYR A 1 212 ? 24.347 6.314 34.312 1.00 24.97 290 TYR A N 1
ATOM 1545 C CA . TYR A 1 212 ? 24.829 6.718 35.624 1.00 25.67 290 TYR A CA 1
ATOM 1546 C C . TYR A 1 212 ? 23.747 7.482 36.383 1.00 25.86 290 TYR A C 1
ATOM 1547 O O . TYR A 1 212 ? 23.573 7.319 37.615 1.00 26.66 290 TYR A O 1
ATOM 1556 N N . HIS A 1 213 ? 23.072 8.369 35.669 1.00 22.40 291 HIS A N 1
ATOM 1557 C CA . HIS A 1 213 ? 22.110 9.218 36.344 1.00 21.75 291 HIS A CA 1
ATOM 1558 C C . HIS A 1 213 ? 20.824 8.492 36.643 1.00 24.01 291 HIS A C 1
ATOM 1559 O O . HIS A 1 213 ? 20.156 8.829 37.617 1.00 26.55 291 HIS A O 1
ATOM 1566 N N . GLU A 1 214 ? 20.518 7.444 35.896 1.00 24.02 292 GLU A N 1
ATOM 1567 C CA . GLU A 1 214 ? 19.490 6.527 36.395 1.00 32.36 292 GLU A CA 1
ATOM 1568 C C . GLU A 1 214 ? 19.972 5.818 37.685 1.00 36.26 292 GLU A C 1
ATOM 1569 O O . GLU A 1 214 ? 19.220 5.658 38.649 1.00 40.89 292 GLU A O 1
ATOM 1575 N N . ASP A 1 215 ? 21.238 5.426 37.727 1.00 35.42 293 ASP A N 1
ATOM 1576 C CA . ASP A 1 215 ? 21.749 4.705 38.900 1.00 38.13 293 ASP A CA 1
ATOM 1577 C C . ASP A 1 215 ? 21.681 5.580 40.159 1.00 38.65 293 ASP A C 1
ATOM 1578 O O . ASP A 1 215 ? 21.301 5.099 41.223 1.00 40.39 293 ASP A O 1
ATOM 1583 N N . ASN A 1 216 ? 22.060 6.854 40.044 1.00 33.89 294 ASN A N 1
ATOM 1584 C CA . ASN A 1 216 ? 22.227 7.679 41.236 1.00 35.86 294 ASN A CA 1
ATOM 1585 C C . ASN A 1 216 ? 21.025 8.614 41.471 1.00 36.49 294 ASN A C 1
ATOM 1586 O O . ASN A 1 216 ? 21.029 9.434 42.395 1.00 37.96 294 ASN A O 1
ATOM 1591 N N . ASP A 1 217 ? 20.002 8.452 40.636 1.00 34.91 295 ASP A N 1
ATOM 1592 C CA . ASP A 1 217 ? 18.726 9.182 40.744 1.00 36.06 295 ASP A CA 1
ATOM 1593 C C . ASP A 1 217 ? 18.868 10.702 40.701 1.00 35.11 295 ASP A C 1
ATOM 1594 O O . ASP A 1 217 ? 18.084 11.438 41.303 1.00 37.25 295 ASP A O 1
ATOM 1599 N N . ARG A 1 218 ? 19.871 11.176 39.987 1.00 30.11 296 ARG A N 1
ATOM 1600 C CA . ARG A 1 218 ? 19.970 12.612 39.756 1.00 27.97 296 ARG A CA 1
ATOM 1601 C C . ARG A 1 218 ? 19.581 12.935 38.315 1.00 26.56 296 ARG A C 1
ATOM 1602 O O . ARG A 1 218 ? 20.208 13.762 37.651 1.00 26.57 296 ARG A O 1
ATOM 1610 N N . THR A 1 219 ? 18.489 12.347 37.837 1.00 25.26 297 THR A N 1
ATOM 1611 C CA A THR A 1 219 ? 18.105 12.555 36.435 0.50 22.55 297 THR A CA 1
ATOM 1612 C CA B THR A 1 219 ? 18.048 12.542 36.456 0.50 23.00 297 THR A CA 1
ATOM 1613 C C . THR A 1 219 ? 17.726 14.017 36.142 1.00 20.94 297 THR A C 1
ATOM 1614 O O . THR A 1 219 ? 17.857 14.500 34.991 1.00 21.16 297 THR A O 1
ATOM 1621 N N . LYS A 1 220 ? 17.319 14.762 37.164 1.00 23.21 298 LYS A N 1
ATOM 1622 C CA . LYS A 1 220 ? 16.979 16.171 36.933 1.00 20.32 298 LYS A CA 1
ATOM 1623 C C . LYS A 1 220 ? 18.155 16.951 36.358 1.00 19.61 298 LYS A C 1
ATOM 1624 O O . LYS A 1 220 ? 18.010 17.877 35.544 1.00 19.84 298 LYS A O 1
ATOM 1630 N N . TYR A 1 221 ? 19.324 16.545 36.815 1.00 19.69 299 TYR A N 1
ATOM 1631 C CA . TYR A 1 221 ? 20.575 17.232 36.481 1.00 18.42 299 TYR A CA 1
ATOM 1632 C C . TYR A 1 221 ? 21.416 16.444 35.528 1.00 21.27 299 TYR A C 1
ATOM 1633 O O . TYR A 1 221 ? 22.643 16.592 35.534 1.00 23.06 299 TYR A O 1
ATOM 1642 N N . CYS A 1 222 ? 20.794 15.616 34.701 1.00 16.01 300 CYS A N 1
ATOM 1643 C CA . CYS A 1 222 ? 21.546 14.852 33.688 1.00 15.61 300 CYS A CA 1
ATOM 1644 C C . CYS A 1 222 ? 21.439 15.565 32.359 1.00 17.51 300 CYS A C 1
ATOM 1645 O O . CYS A 1 222 ? 20.328 15.895 31.977 1.00 17.48 300 CYS A O 1
ATOM 1648 N N . THR A 1 223 ? 22.544 15.823 31.654 1.00 16.10 301 THR A N 1
ATOM 1649 C CA . THR A 1 223 ? 22.434 16.575 30.398 1.00 14.82 301 THR A CA 1
ATOM 1650 C C . THR A 1 223 ? 21.575 15.865 29.367 1.00 18.02 301 THR A C 1
ATOM 1651 O O . THR A 1 223 ? 20.864 16.509 28.598 1.00 16.77 301 THR A O 1
ATOM 1655 N N . GLN A 1 224 ? 21.630 14.542 29.342 1.00 18.04 302 GLN A N 1
ATOM 1656 C CA . GLN A 1 224 ? 20.884 13.777 28.344 1.00 16.49 302 GLN A CA 1
ATOM 1657 C C . GLN A 1 224 ? 19.401 13.904 28.653 1.00 17.39 302 GLN A C 1
ATOM 1658 O O . GLN A 1 224 ? 18.582 14.097 27.757 1.00 18.81 302 GLN A O 1
ATOM 1664 N N . SER A 1 225 ? 19.060 13.821 29.928 1.00 17.71 303 SER A N 1
ATOM 1665 C CA . SER A 1 225 ? 17.649 14.023 30.309 1.00 17.11 303 SER A CA 1
ATOM 1666 C C . SER A 1 225 ? 17.196 15.467 29.984 1.00 17.90 303 SER A C 1
ATOM 1667 O O . SER A 1 225 ? 16.119 15.683 29.431 1.00 18.35 303 SER A O 1
ATOM 1670 N N . MET A 1 226 ? 18.039 16.453 30.308 1.00 16.09 304 MET A N 1
ATOM 1671 C CA A MET A 1 226 ? 17.654 17.842 30.103 0.50 15.65 304 MET A CA 1
ATOM 1672 C CA B MET A 1 226 ? 17.742 17.869 30.043 0.50 16.06 304 MET A CA 1
ATOM 1673 C C . MET A 1 226 ? 17.320 18.154 28.619 1.00 18.01 304 MET A C 1
ATOM 1674 O O . MET A 1 226 ? 16.243 18.718 28.357 1.00 18.64 304 MET A O 1
ATOM 1683 N N . VAL A 1 227 ? 18.161 17.770 27.665 1.00 17.28 305 VAL A N 1
ATOM 1684 C CA . VAL A 1 227 ? 17.875 18.151 26.285 1.00 15.64 305 VAL A CA 1
ATOM 1685 C C . VAL A 1 227 ? 16.617 17.390 25.817 1.00 18.53 305 VAL A C 1
ATOM 1686 O O . VAL A 1 227 ? 15.874 17.926 25.014 1.00 19.09 305 VAL A O 1
ATOM 1690 N N . THR A 1 228 ? 16.376 16.192 26.342 1.00 16.64 306 THR A N 1
ATOM 1691 C CA . THR A 1 228 ? 15.160 15.418 26.000 1.00 15.71 306 THR A CA 1
ATOM 1692 C C . THR A 1 228 ? 13.909 16.094 26.552 1.00 19.84 306 THR A C 1
ATOM 1693 O O . THR A 1 228 ? 12.904 16.212 25.825 1.00 20.93 306 THR A O 1
ATOM 1697 N N . ARG A 1 229 ? 13.949 16.512 27.821 1.00 16.98 307 ARG A N 1
ATOM 1698 C CA . ARG A 1 229 ? 12.840 17.291 28.429 1.00 17.59 307 ARG A CA 1
ATOM 1699 C C . ARG A 1 229 ? 12.547 18.573 27.678 1.00 19.85 307 ARG A C 1
ATOM 1700 O O . ARG A 1 229 ? 11.380 18.969 27.576 1.00 19.21 307 ARG A O 1
ATOM 1708 N N . TRP A 1 230 ? 13.570 19.227 27.138 1.00 18.72 308 TRP A N 1
ATOM 1709 C CA . TRP A 1 230 ? 13.315 20.496 26.442 1.00 18.75 308 TRP A CA 1
ATOM 1710 C C . TRP A 1 230 ? 12.579 20.214 25.163 1.00 19.31 308 TRP A C 1
ATOM 1711 O O . TRP A 1 230 ? 11.643 20.937 24.803 1.00 18.73 308 TRP A O 1
ATOM 1722 N N . ALA A 1 231 ? 12.950 19.126 24.507 1.00 16.39 309 ALA A N 1
ATOM 1723 C CA . ALA A 1 231 ? 12.246 18.677 23.310 1.00 18.65 309 ALA A CA 1
ATOM 1724 C C . ALA A 1 231 ? 10.780 18.376 23.634 1.00 19.84 309 ALA A C 1
ATOM 1725 O O . ALA A 1 231 ? 9.874 18.797 22.901 1.00 20.68 309 ALA A O 1
ATOM 1727 N N . TYR A 1 232 ? 10.541 17.611 24.695 1.00 18.26 310 TYR A N 1
ATOM 1728 C CA . TYR A 1 232 ? 9.153 17.284 25.050 1.00 19.77 310 TYR A CA 1
ATOM 1729 C C . TYR A 1 232 ? 8.380 18.571 25.384 1.00 19.68 310 TYR A C 1
ATOM 1730 O O . TYR A 1 232 ? 7.175 18.681 25.115 1.00 21.53 310 TYR A O 1
ATOM 1739 N N . THR A 1 233 ? 9.066 19.516 26.018 1.00 18.09 311 THR A N 1
ATOM 1740 C CA . THR A 1 233 ? 8.443 20.806 26.313 1.00 18.57 311 THR A CA 1
ATOM 1741 C C . THR A 1 233 ? 8.026 21.578 25.066 1.00 19.10 311 THR A C 1
ATOM 1742 O O . THR A 1 233 ? 6.902 22.125 25.027 1.00 20.46 311 THR A O 1
ATOM 1746 N N . PHE A 1 234 ? 8.924 21.661 24.080 1.00 20.59 312 PHE A N 1
ATOM 1747 C CA . PHE A 1 234 ? 8.579 22.277 22.796 1.00 19.99 312 PHE A CA 1
ATOM 1748 C C . PHE A 1 234 ? 7.344 21.590 22.202 1.00 22.19 312 PHE A C 1
ATOM 1749 O O . PHE A 1 234 ? 6.407 22.245 21.784 1.00 23.74 312 PHE A O 1
ATOM 1757 N N . THR A 1 235 ? 7.354 20.263 22.177 1.00 22.61 313 THR A N 1
ATOM 1758 C CA . THR A 1 235 ? 6.223 19.540 21.583 1.00 25.08 313 THR A CA 1
ATOM 1759 C C . THR A 1 235 ? 4.910 19.848 22.307 1.00 26.15 313 THR A C 1
ATOM 1760 O O . THR A 1 235 ? 3.911 20.207 21.682 1.00 28.24 313 THR A O 1
ATOM 1764 N N . ASP A 1 236 ? 4.933 19.722 23.631 1.00 25.03 314 ASP A N 1
ATOM 1765 C CA . ASP A 1 236 ? 3.716 19.982 24.424 1.00 26.37 314 ASP A CA 1
ATOM 1766 C C . ASP A 1 236 ? 3.180 21.400 24.248 1.00 26.88 314 ASP A C 1
ATOM 1767 O O . ASP A 1 236 ? 1.965 21.617 24.306 1.00 29.00 314 ASP A O 1
ATOM 1772 N N . PHE A 1 237 ? 4.070 22.372 24.072 1.00 25.26 315 PHE A N 1
ATOM 1773 C CA . PHE A 1 237 ? 3.658 23.776 23.993 1.00 25.88 315 PHE A CA 1
ATOM 1774 C C . PHE A 1 237 ? 3.074 24.154 22.640 1.00 29.57 315 PHE A C 1
ATOM 1775 O O . PHE A 1 237 ? 2.213 25.050 22.541 1.00 32.23 315 PHE A O 1
ATOM 1783 N N . MET A 1 238 ? 3.516 23.465 21.591 1.00 28.23 316 MET A N 1
ATOM 1784 C CA . MET A 1 238 ? 3.235 23.881 20.221 1.00 31.17 316 MET A CA 1
ATOM 1785 C C . MET A 1 238 ? 2.620 22.879 19.260 1.00 35.99 316 MET A C 1
ATOM 1786 O O . MET A 1 238 ? 1.922 23.277 18.351 1.00 37.55 316 MET A O 1
ATOM 1791 N N . CYS A 1 239 ? 2.911 21.590 19.405 1.00 39.05 317 CYS A N 1
ATOM 1792 C CA . CYS A 1 239 ? 2.462 20.637 18.380 1.00 40.46 317 CYS A CA 1
ATOM 1793 C C . CYS A 1 239 ? 0.943 20.551 18.326 1.00 44.99 317 CYS A C 1
ATOM 1794 O O . CYS A 1 239 ? 0.371 20.165 17.299 1.00 49.40 317 CYS A O 1
ATOM 1797 N N . GLY A 1 240 ? 0.289 20.961 19.412 1.00 44.42 318 GLY A N 1
ATOM 1798 C CA . GLY A 1 240 ? -1.165 21.000 19.467 1.00 44.25 318 GLY A CA 1
ATOM 1799 C C . GLY A 1 240 ? -1.790 22.041 18.540 1.00 48.29 318 GLY A C 1
ATOM 1800 O O . GLY A 1 240 ? -2.905 21.873 18.074 1.00 53.55 318 GLY A O 1
ATOM 1801 N N . ASP A 1 241 ? -1.055 23.118 18.277 1.00 47.48 319 ASP A N 1
ATOM 1802 C CA . ASP A 1 241 ? -1.471 24.173 17.348 1.00 48.70 319 ASP A CA 1
ATOM 1803 C C . ASP A 1 241 ? -1.378 23.739 15.884 1.00 51.23 319 ASP A C 1
ATOM 1804 O O . ASP A 1 241 ? -1.852 24.440 14.998 1.00 52.56 319 ASP A O 1
ATOM 1809 N N . LEU A 1 242 ? -0.745 22.598 15.624 1.00 52.55 320 LEU A N 1
ATOM 1810 C CA . LEU A 1 242 ? -0.271 22.301 14.269 1.00 55.70 320 LEU A CA 1
ATOM 1811 C C . LEU A 1 242 ? -0.796 21.027 13.624 1.00 59.79 320 LEU A C 1
ATOM 1812 O O . LEU A 1 242 ? -0.511 20.785 12.447 1.00 63.77 320 LEU A O 1
ATOM 1817 N N . ALA A 1 243 ? -1.558 20.224 14.367 1.00 59.98 321 ALA A N 1
ATOM 1818 C CA . ALA A 1 243 ? -2.210 19.036 13.794 1.00 64.38 321 ALA A CA 1
ATOM 1819 C C . ALA A 1 243 ? -1.140 18.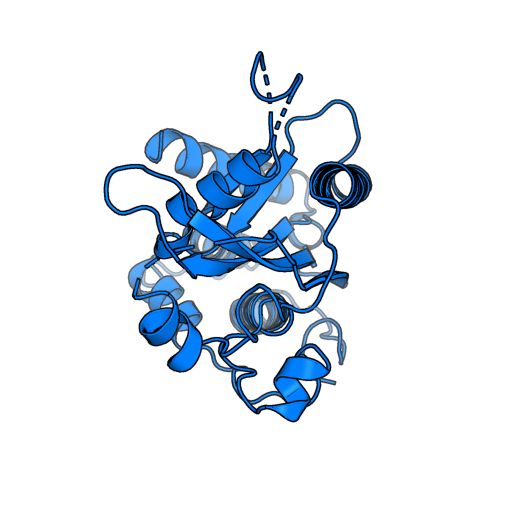047 13.362 1.00 62.92 321 ALA A C 1
ATOM 1820 O O . ALA A 1 243 ? -1.242 17.371 12.344 1.00 66.27 321 ALA A O 1
ATOM 1822 N N . ILE A 1 244 ? -0.095 18.004 14.168 1.00 57.69 322 ILE A N 1
ATOM 1823 C CA . ILE A 1 244 ? 1.018 17.089 13.999 1.00 54.48 322 ILE A CA 1
ATOM 1824 C C . ILE A 1 244 ? 0.754 15.863 14.855 1.00 52.57 322 ILE A C 1
ATOM 1825 O O . ILE A 1 244 ? 0.420 15.993 16.036 1.00 51.33 322 ILE A O 1
ATOM 1830 N N . THR A 1 245 ? 0.875 14.682 14.260 1.00 53.10 323 THR A N 1
ATOM 1831 C CA . THR A 1 245 ? 0.743 13.447 15.017 1.00 53.68 323 THR A CA 1
ATOM 1832 C C . THR A 1 245 ? 1.978 13.300 15.878 1.00 50.85 323 THR A C 1
ATOM 1833 O O . THR A 1 245 ? 3.090 13.237 15.363 1.00 52.88 323 THR A O 1
ATOM 1837 N N . VAL A 1 246 ? 1.794 13.303 17.194 1.00 47.29 324 VAL A N 1
ATOM 1838 C CA . VAL A 1 246 ? 2.925 13.128 18.090 1.00 43.86 324 VAL A CA 1
ATOM 1839 C C . VAL A 1 246 ? 3.308 11.648 18.195 1.00 44.59 324 VAL A C 1
ATOM 1840 O O . VAL A 1 246 ? 2.464 10.750 18.285 1.00 47.81 324 VAL A O 1
ATOM 1844 N N . GLN A 1 247 ? 4.613 11.415 18.171 1.00 43.60 325 GLN A N 1
ATOM 1845 C CA . GLN A 1 247 ? 5.161 10.059 18.189 1.00 45.09 325 GLN A CA 1
ATOM 1846 C C . GLN A 1 247 ? 5.781 9.744 19.540 1.00 42.34 325 GLN A C 1
ATOM 1847 O O . GLN A 1 247 ? 6.570 10.521 20.041 1.00 40.31 325 GLN A O 1
ATOM 1853 N N . PRO A 1 248 ? 5.436 8.590 20.128 1.00 43.08 326 PRO A N 1
ATOM 1854 C CA . PRO A 1 248 ? 6.043 8.166 21.396 1.00 41.32 326 PRO A CA 1
ATOM 1855 C C . PRO A 1 248 ? 7.557 8.058 21.290 1.00 40.44 326 PRO A C 1
ATOM 1856 O O . PRO A 1 248 ? 8.047 7.476 20.319 1.00 43.75 326 PRO A O 1
ATOM 1860 N N . GLY A 1 249 ? 8.276 8.588 22.277 1.00 36.59 327 GLY A N 1
ATOM 1861 C CA . GLY A 1 249 ? 9.725 8.581 22.253 1.00 36.37 327 GLY A CA 1
ATOM 1862 C C . GLY A 1 249 ? 10.221 9.887 21.655 1.00 34.71 327 GLY A C 1
ATOM 1863 O O . GLY A 1 249 ? 10.953 10.648 22.294 1.00 34.61 327 GLY A O 1
ATOM 1864 N N . LYS A 1 250 ? 9.761 10.159 20.432 1.00 34.56 328 LYS A N 1
ATOM 1865 C CA . LYS A 1 250 ? 10.266 11.263 19.621 1.00 31.49 328 LYS A CA 1
ATOM 1866 C C . LYS A 1 250 ? 9.671 12.599 20.030 1.00 30.64 328 LYS A C 1
ATOM 1867 O O . LYS A 1 250 ? 10.403 13.573 20.168 1.00 26.58 328 LYS A O 1
ATOM 1873 N N . HIS A 1 251 ? 8.351 12.644 20.213 1.00 33.27 329 HIS A N 1
ATOM 1874 C CA . HIS A 1 251 ? 7.660 13.889 20.597 1.00 32.01 329 HIS A CA 1
ATOM 1875 C C . HIS A 1 251 ? 7.303 13.931 22.072 1.00 35.38 329 HIS A C 1
ATOM 1876 O O . HIS A 1 251 ? 7.286 14.992 22.699 1.00 36.25 329 HIS A O 1
ATOM 1883 N N . ILE A 1 252 ? 6.947 12.765 22.593 1.00 37.59 330 ILE A N 1
ATOM 1884 C CA . ILE A 1 252 ? 6.435 12.619 23.939 1.00 39.38 330 ILE A CA 1
ATOM 1885 C C . ILE A 1 252 ? 7.079 11.381 24.556 1.00 40.75 330 ILE A C 1
ATOM 1886 O O . ILE A 1 252 ? 7.575 10.527 23.815 1.00 42.08 330 ILE A O 1
ATOM 1891 N N . PRO A 1 253 ? 7.055 11.264 25.899 1.00 40.91 331 PRO A N 1
ATOM 1892 C CA . PRO A 1 253 ? 7.625 10.080 26.571 1.00 40.92 331 PRO A CA 1
ATOM 1893 C C . PRO A 1 253 ? 7.176 8.736 26.009 1.00 46.31 331 PRO A C 1
ATOM 1894 O O . PRO A 1 253 ? 5.989 8.532 25.744 1.00 49.71 331 PRO A O 1
ATOM 1898 N N . ALA A 1 254 ? 8.134 7.829 25.835 1.00 48.15 332 ALA A N 1
ATOM 1899 C CA . ALA A 1 254 ? 7.841 6.485 25.339 1.00 54.96 332 ALA A CA 1
ATOM 1900 C C . ALA A 1 254 ? 6.969 5.691 26.314 1.00 61.01 332 ALA A C 1
ATOM 1901 O O . ALA A 1 254 ? 6.614 6.176 27.390 1.00 62.53 332 ALA A O 1
#

Secondary structure (DSSP, 8-state):
-HHHHHHHHHHHHHHHHHTT-GGG--EEEEEEEEEEE-SSSS-EEEEEEEEEEEETTTEEEEEEEEEB-----HHHHHHHTT-PPPTTS--SB--HHHHHHHHHHHHHHHH-SSS-EEEEE-GGGHHHHHHHHHHH--HHHH--EEEEEHHHHHHHHHHHHHHHTT---TT--HHHHHHHHHH-TTTT-TT-S-HHHHHHT-GGG-HHHHHHHHHHHHHHHHGGGTTPPP-BTTTB--

B-factor: mean 31.22, std 11.74, range [13.32, 78.44]

InterPro domains:
  IPR024970 Maelstrom domain [PF13017] (120-335)
  IPR036910 High mobility group box domain superfamily [G3DSA:1.10.30.10] (1-90)
  IPR036910 High mobility group box domain superfamily [SSF47095] (3-52)
  IPR039259 Protein maelstrom [PTHR21358] (1-449)

Nearest PDB structures (foldseek):
  4ybg-assembly1_A  TM=1.004E+00  e=6.178E-50  Drosophila melanogaster
  5af0-assembly4_D  TM=8.644E-01  e=8.209E-17  Bombyx mori
  5af0-assembly3_C  TM=8.482E-01  e=1.394E-16  Bombyx mori
  5af0-assembly2_B  TM=8.573E-01  e=1.091E-15  Bombyx mori
  5af0-assembly1_A  TM=8.432E-01  e=1.465E-15  Bombyx mori

Sequence (238 aa):
SLMDMKRTIERLVLNAKMSHDLENAKFVFVAFNYFTKALTTDVYVPAEFAACEYSLKEGIRSIYSTMIDPGQDALLHSSTTHDLPLPPNALGEKNMTKLYRNIVDYLSKCQGKGKTLVVFTPAENITMVKSCFRYLEDDFRDGKIQVFDIQYLLFILKKEVMNVADLNDEKINKFATDAFFKKDFFEFTAGIACQYHEDNDRTTKYCTQSMMVTRWAYTFTDFMCGDLAITVQPGKHIPA

Foldseek 3Di:
DQVVLLVVLLVLQVVCVVVVRNQPRKAKAKDWDFQDADPPDLATHTFWMKMFIAGLQFFTPDMDIWTEQQQDCSCVSLVVAVVADHPVPGDTDHPLQVVLVVVVVVQCVVPNPPDAGEHEYAPVCQSVVVNNSVSSDDPRVVPHYHYHHVLSSLFSSQQSLCVVLVNHDPPDHSVNSVVLQVVLVCQPFPDQADPVCVVVVNLNRGRRSVNSSNSLSSNVSHSVSPPHDADDPRNHDD

Solvent-accessible surface area: 12078 Å² total; per-residue (Å²): 100,112,139,85,12,75,165,51,0,59,189,75,0,71,94,14,54,137,73,168,62,10,55,43,20,90,11,4,0,0,2,6,13,51,6,38,86,36,101,132,70,64,60,34,25,0,1,1,0,0,0,0,7,0,0,0,86,55,0,16,102,40,75,46,45,30,46,0,22,19,50,105,108,30,126,115,40,0,37,78,23,0,55,3,41,49,18,131,110,15,68,42,40,161,74,36,93,83,2,33,145,54,0,26,69,23,0,21,154,33,48,27,182,88,128,81,1,31,0,4,1,8,48,134,35,16,79,14,0,91,3,0,13,122,60,2,99,71,98,46,199,89,98,125,22,79,5,15,8,0,11,28,0,0,36,17,0,16,38,27,0,19,65,78,30,132,83,90,50,150,173,41,72,60,172,40,0,30,54,41,12,110,135,28,109,32,37,175,22,95,61,20,9,19,128,51,0,65,99,41,123,76,23,94,71,0,0,42,0,34,0,4,10,19,0,6,3,0,3,81,28,0,4,78,35,33,105,14,102,57,75,92,25,78,0,59,43,118